Protein AF-A0A7Z0LMP5-F1 (afdb_monomer_lite)

Structure (mmCIF, N/CA/C/O backbone):
data_AF-A0A7Z0LMP5-F1
#
_entry.id   AF-A0A7Z0LMP5-F1
#
loop_
_atom_site.group_PDB
_atom_site.id
_atom_site.type_symbol
_atom_site.label_atom_id
_atom_site.label_alt_id
_atom_site.label_comp_id
_atom_site.label_asym_id
_atom_site.label_entity_id
_atom_site.label_seq_id
_atom_site.pdbx_PDB_ins_code
_atom_site.Cartn_x
_atom_site.Cartn_y
_atom_site.Cartn_z
_atom_site.occupancy
_atom_site.B_iso_or_equiv
_atom_site.auth_seq_id
_atom_site.auth_comp_id
_atom_site.auth_asym_id
_atom_site.auth_atom_id
_atom_site.pdbx_PDB_model_num
ATOM 1 N N . MET A 1 1 ? 11.394 -12.206 2.386 1.00 75.25 1 MET A N 1
ATOM 2 C CA . MET A 1 1 ? 12.101 -11.744 1.169 1.00 75.25 1 MET A CA 1
ATOM 3 C C . MET A 1 1 ? 11.099 -11.099 0.227 1.00 75.25 1 MET A C 1
ATOM 5 O O . MET A 1 1 ? 9.992 -11.616 0.106 1.00 75.25 1 MET A O 1
ATOM 9 N N . LEU A 1 2 ? 11.474 -9.988 -0.409 1.00 87.75 2 LEU A N 1
ATOM 10 C CA . LEU A 1 2 ? 10.617 -9.265 -1.347 1.00 87.75 2 LEU A CA 1
ATOM 11 C C . LEU A 1 2 ? 10.440 -10.066 -2.649 1.00 87.75 2 LEU A C 1
ATOM 13 O O . LEU A 1 2 ? 11.407 -10.355 -3.348 1.00 87.75 2 LEU A O 1
ATOM 17 N N . SER A 1 3 ? 9.207 -10.420 -2.995 1.00 88.56 3 SER A N 1
ATOM 18 C CA . SER A 1 3 ? 8.882 -11.022 -4.293 1.00 88.56 3 SER A CA 1
ATOM 19 C C . SER A 1 3 ? 8.008 -10.037 -5.043 1.00 88.56 3 SER A C 1
ATOM 21 O O . SER A 1 3 ? 6.916 -9.731 -4.568 1.00 88.56 3 SER A O 1
ATOM 23 N N . LEU A 1 4 ? 8.527 -9.508 -6.152 1.00 89.38 4 LEU A N 1
ATOM 24 C CA . LEU A 1 4 ? 7.790 -8.612 -7.032 1.00 89.38 4 LEU A CA 1
ATOM 25 C C . LEU A 1 4 ? 7.831 -9.130 -8.467 1.00 89.38 4 LEU A C 1
ATOM 27 O O . LEU A 1 4 ? 8.898 -9.338 -9.051 1.00 89.38 4 LEU A O 1
ATOM 31 N N . SER A 1 5 ? 6.656 -9.286 -9.056 1.00 90.00 5 SER A N 1
ATOM 32 C CA . SER A 1 5 ? 6.481 -9.697 -10.436 1.00 90.00 5 SER A CA 1
ATOM 33 C C . SER A 1 5 ? 6.925 -8.576 -11.369 1.00 90.00 5 SER A C 1
ATOM 35 O O . SER A 1 5 ? 6.836 -7.388 -11.041 1.00 90.00 5 SER A O 1
ATOM 37 N N . SER A 1 6 ? 7.323 -8.945 -12.585 1.00 90.00 6 SER A N 1
ATOM 38 C CA . SER A 1 6 ? 7.616 -7.976 -13.646 1.00 90.00 6 SER A CA 1
ATOM 39 C C . SER A 1 6 ? 6.446 -7.001 -13.852 1.00 90.00 6 SER A C 1
ATOM 41 O O . SER A 1 6 ? 6.665 -5.803 -13.989 1.00 90.00 6 SER A O 1
ATOM 43 N N . SER A 1 7 ? 5.196 -7.466 -13.734 1.00 87.06 7 SER A N 1
ATOM 44 C CA . SER A 1 7 ? 4.002 -6.615 -13.859 1.00 87.06 7 SER A CA 1
ATOM 45 C C . SER A 1 7 ? 3.842 -5.579 -12.736 1.00 87.06 7 SER A C 1
ATOM 47 O O . SER A 1 7 ? 3.325 -4.484 -12.966 1.00 87.06 7 SER A O 1
ATOM 49 N N . SER A 1 8 ? 4.276 -5.902 -11.515 1.00 89.38 8 SER A N 1
ATOM 50 C CA . SER A 1 8 ? 4.295 -4.964 -10.388 1.00 89.38 8 SER A CA 1
ATOM 51 C C . SER A 1 8 ? 5.386 -3.923 -10.586 1.00 89.38 8 SER A C 1
ATOM 53 O O . SER A 1 8 ? 5.126 -2.728 -10.471 1.00 89.38 8 SER A O 1
ATOM 55 N N . LEU A 1 9 ? 6.584 -4.368 -10.962 1.00 92.31 9 LEU A N 1
ATOM 56 C CA . LEU A 1 9 ? 7.723 -3.486 -11.208 1.00 92.31 9 LEU A CA 1
ATOM 57 C C . LEU A 1 9 ? 7.486 -2.557 -12.396 1.00 92.31 9 LEU A C 1
ATOM 59 O O . LEU A 1 9 ? 7.812 -1.380 -12.320 1.00 92.31 9 LEU A O 1
ATOM 63 N N . LEU A 1 10 ? 6.835 -3.034 -13.453 1.00 91.00 10 LEU A N 1
ATOM 64 C CA . LEU A 1 10 ? 6.458 -2.208 -14.596 1.00 91.00 10 LEU A CA 1
ATOM 65 C C . LEU A 1 10 ? 5.587 -1.011 -14.217 1.00 91.00 10 LEU A C 1
ATOM 67 O O . LEU A 1 10 ? 5.744 0.059 -14.797 1.00 91.00 10 LEU A O 1
ATOM 71 N N . ARG A 1 11 ? 4.697 -1.161 -13.231 1.00 88.56 11 ARG A N 1
ATOM 72 C CA . ARG A 1 11 ? 3.863 -0.052 -12.745 1.00 88.56 11 ARG A CA 1
ATOM 73 C C . ARG A 1 11 ? 4.693 1.012 -12.029 1.00 88.56 11 ARG A C 1
ATOM 75 O O . ARG A 1 11 ? 4.498 2.198 -12.282 1.00 88.56 11 ARG A O 1
ATOM 82 N N . LEU A 1 12 ? 5.664 0.600 -11.214 1.00 91.06 12 LEU A N 1
ATOM 83 C CA . LEU A 1 12 ? 6.639 1.520 -10.623 1.00 91.06 12 LEU A CA 1
ATOM 84 C C . LEU A 1 12 ? 7.468 2.225 -11.704 1.00 91.06 12 LEU A C 1
ATOM 86 O O . LEU A 1 12 ? 7.581 3.447 -11.696 1.00 91.06 12 LEU A O 1
ATOM 90 N N . LEU A 1 13 ? 8.009 1.462 -12.656 1.00 91.94 13 LEU A N 1
ATOM 91 C CA . LEU A 1 13 ? 8.852 1.984 -13.729 1.00 91.94 13 LEU A CA 1
ATOM 92 C C . LEU A 1 13 ? 8.119 3.005 -14.605 1.00 91.94 13 LEU A C 1
ATOM 94 O O . LEU A 1 13 ? 8.698 4.031 -14.947 1.00 91.94 13 LEU A O 1
ATOM 98 N N . ARG A 1 14 ? 6.844 2.759 -14.927 1.00 89.94 14 ARG A N 1
ATOM 99 C CA . ARG A 1 14 ? 6.000 3.723 -15.650 1.00 89.94 14 ARG A CA 1
ATOM 100 C C . ARG A 1 14 ? 5.780 4.995 -14.842 1.00 89.94 14 ARG A C 1
ATOM 102 O O . ARG A 1 14 ? 6.006 6.073 -15.372 1.00 89.94 14 ARG A O 1
ATOM 109 N N . SER A 1 15 ? 5.463 4.876 -13.551 1.00 87.56 15 SER A N 1
ATOM 110 C CA . SER A 1 15 ? 5.314 6.043 -12.672 1.00 87.56 15 SER A CA 1
ATOM 111 C C . SER A 1 15 ? 6.590 6.899 -12.604 1.00 87.56 15 SER A C 1
ATOM 113 O O . SER A 1 15 ? 6.510 8.127 -12.630 1.00 87.56 15 SER A O 1
ATOM 115 N N . LEU A 1 16 ? 7.769 6.270 -12.556 1.00 87.94 16 LEU A N 1
ATOM 116 C CA . LEU A 1 16 ? 9.057 6.974 -12.581 1.00 87.94 16 LEU A CA 1
ATOM 117 C C . LEU A 1 16 ? 9.344 7.609 -13.952 1.00 87.94 16 LEU A C 1
ATOM 119 O O . LEU A 1 16 ? 9.830 8.740 -14.027 1.00 87.94 16 LEU A O 1
ATOM 123 N N . ALA A 1 17 ? 9.020 6.908 -15.041 1.00 87.44 17 ALA A N 1
ATOM 124 C CA . ALA A 1 17 ? 9.175 7.415 -16.402 1.00 87.44 17 ALA A CA 1
ATOM 125 C C . ALA A 1 17 ? 8.283 8.636 -16.672 1.00 87.44 17 ALA A C 1
ATOM 127 O O . ALA A 1 17 ? 8.766 9.632 -17.213 1.00 87.44 17 ALA A O 1
ATOM 128 N N . GLU A 1 18 ? 7.029 8.612 -16.219 1.00 85.19 18 GLU A N 1
ATOM 129 C CA . GLU A 1 18 ? 6.081 9.723 -16.357 1.00 85.19 18 GLU A CA 1
ATOM 130 C C . GLU A 1 18 ? 6.590 10.989 -15.659 1.00 85.19 18 GLU A C 1
ATOM 132 O O . GLU A 1 18 ? 6.574 12.073 -16.241 1.00 85.19 18 GLU A O 1
ATOM 137 N N . GLN A 1 19 ? 7.144 10.860 -14.450 1.00 79.25 19 GLN A N 1
ATOM 138 C CA . GLN A 1 19 ? 7.777 11.980 -13.743 1.00 79.25 19 GLN A CA 1
ATOM 139 C C . GLN A 1 19 ? 9.041 12.503 -14.435 1.00 79.25 19 GLN A C 1
ATOM 141 O O . GLN A 1 19 ? 9.428 13.656 -14.242 1.00 79.25 19 GLN A O 1
ATOM 146 N N . ALA A 1 20 ? 9.713 11.664 -15.222 1.00 80.81 20 ALA A N 1
ATOM 147 C CA . ALA A 1 20 ? 10.822 12.075 -16.075 1.00 80.81 20 ALA A CA 1
ATOM 148 C C . ALA A 1 20 ? 10.360 12.644 -17.434 1.00 80.81 20 ALA A C 1
ATOM 150 O O . ALA A 1 20 ? 11.208 12.991 -18.258 1.00 80.81 20 ALA A O 1
ATOM 151 N N . GLY A 1 21 ? 9.046 12.763 -17.665 1.00 80.12 21 GLY A N 1
ATOM 152 C CA . GLY A 1 21 ? 8.461 13.286 -18.900 1.00 80.12 21 GLY A CA 1
ATOM 153 C C . GLY A 1 21 ? 8.390 12.267 -20.040 1.00 80.12 21 GLY A C 1
ATOM 154 O O . GLY A 1 21 ? 8.389 12.669 -21.201 1.00 80.12 21 GLY A O 1
ATOM 155 N N . SER A 1 22 ? 8.372 10.966 -19.731 1.00 80.00 22 SER A N 1
ATOM 156 C CA . SER A 1 22 ? 8.307 9.876 -20.712 1.00 80.00 22 SER A CA 1
ATOM 157 C C . SER A 1 22 ? 7.072 9.002 -20.489 1.00 80.00 22 SER A C 1
ATOM 159 O O . SER A 1 22 ? 6.966 8.340 -19.463 1.00 80.00 22 SER A O 1
ATOM 161 N N . ASP A 1 23 ? 6.167 8.941 -21.467 1.00 74.19 23 ASP A N 1
ATOM 162 C CA . ASP A 1 23 ? 4.858 8.270 -21.349 1.00 74.19 23 ASP A CA 1
ATOM 163 C C . ASP A 1 23 ? 4.669 7.066 -22.298 1.00 74.19 23 ASP A C 1
ATOM 165 O O . ASP A 1 23 ? 3.661 6.365 -22.242 1.00 74.19 23 ASP A O 1
ATOM 169 N N . THR A 1 24 ? 5.641 6.777 -23.167 1.00 70.19 24 THR A N 1
ATOM 170 C CA . THR A 1 24 ? 5.445 5.863 -24.308 1.00 70.19 24 THR A CA 1
ATOM 171 C C . THR A 1 24 ? 5.678 4.379 -24.005 1.00 70.19 24 THR A C 1
ATOM 173 O O . THR A 1 24 ? 5.618 3.554 -24.917 1.00 70.19 24 THR A O 1
ATOM 176 N N . GLY A 1 25 ? 5.997 4.004 -22.760 1.00 73.81 25 GLY A N 1
ATOM 177 C CA . GLY A 1 25 ? 6.405 2.638 -22.378 1.00 73.81 25 GLY A CA 1
ATOM 178 C C . GLY A 1 25 ? 7.779 2.199 -22.921 1.00 73.81 25 GLY A C 1
ATOM 179 O O . GLY A 1 25 ? 8.401 1.280 -22.384 1.00 73.81 25 GLY A O 1
ATOM 180 N N . MET A 1 26 ? 8.279 2.890 -23.945 1.00 86.31 26 MET A N 1
ATOM 181 C CA . MET A 1 26 ? 9.637 2.782 -24.460 1.00 86.31 26 MET A CA 1
ATOM 182 C C . MET A 1 26 ? 10.602 3.571 -23.582 1.00 86.31 26 MET A C 1
ATOM 184 O O . MET A 1 26 ? 10.250 4.600 -23.002 1.00 86.31 26 MET A O 1
ATOM 188 N N . LEU A 1 27 ? 11.848 3.108 -23.521 1.00 87.75 27 LEU A N 1
ATOM 189 C CA . LEU A 1 27 ? 12.896 3.882 -22.874 1.00 87.75 27 LEU A CA 1
ATOM 190 C C . LEU A 1 27 ? 13.305 5.065 -23.762 1.00 87.75 27 LEU A C 1
ATOM 192 O O . LEU A 1 27 ? 13.471 4.887 -24.974 1.00 87.75 27 LEU A O 1
ATOM 196 N N . PRO A 1 28 ? 13.554 6.254 -23.182 1.00 89.12 28 PRO A N 1
ATOM 197 C CA . PRO A 1 28 ? 14.206 7.330 -23.912 1.00 89.12 28 PRO A CA 1
ATOM 198 C C . PRO A 1 28 ? 15.560 6.871 -24.470 1.00 89.12 28 PRO A C 1
ATOM 200 O O . PRO A 1 28 ? 16.186 5.933 -23.957 1.00 89.12 28 PRO A O 1
ATOM 203 N N . ALA A 1 29 ? 16.033 7.542 -25.524 1.00 88.94 29 ALA A N 1
ATOM 204 C CA . ALA A 1 29 ? 17.295 7.195 -26.170 1.00 88.94 29 ALA A CA 1
ATOM 205 C C . ALA A 1 29 ? 18.473 7.210 -25.177 1.00 88.94 29 ALA A C 1
ATOM 207 O O . ALA A 1 29 ? 18.493 7.975 -24.204 1.00 88.94 29 ALA A O 1
ATOM 208 N N . VAL A 1 30 ? 19.461 6.352 -25.428 1.00 90.31 30 VAL A N 1
ATOM 209 C CA . VAL A 1 30 ? 20.672 6.246 -24.602 1.00 90.31 30 VAL A CA 1
ATOM 210 C C . VAL A 1 30 ? 21.376 7.603 -24.514 1.00 90.31 30 VAL A C 1
ATOM 212 O O . VAL A 1 30 ? 21.461 8.333 -25.499 1.00 90.31 30 VAL A O 1
ATOM 215 N N . GLY A 1 31 ? 21.844 7.958 -23.315 1.00 86.38 31 GLY A N 1
ATOM 216 C CA . GLY A 1 31 ? 22.533 9.226 -23.048 1.00 86.38 31 GLY A CA 1
ATOM 217 C C . GLY A 1 31 ? 21.626 10.453 -22.900 1.00 86.38 31 GLY A C 1
ATOM 218 O O . GLY A 1 31 ? 22.122 11.536 -22.597 1.00 86.38 31 GLY A O 1
ATOM 219 N N . THR A 1 32 ? 20.307 10.318 -23.072 1.00 90.50 32 THR A N 1
ATOM 220 C CA . THR A 1 32 ? 19.379 11.426 -22.798 1.00 90.50 32 THR A CA 1
ATOM 221 C C . THR A 1 32 ? 19.245 11.688 -21.299 1.00 90.50 32 THR A C 1
ATOM 223 O O . THR A 1 32 ? 19.299 10.770 -20.478 1.00 90.50 32 THR A O 1
ATOM 226 N N . THR A 1 33 ? 19.004 12.949 -20.934 1.00 90.12 33 THR A N 1
ATOM 227 C CA . THR A 1 33 ? 18.763 13.357 -19.540 1.00 90.12 33 THR A CA 1
ATOM 228 C C . THR A 1 33 ? 17.569 12.630 -18.926 1.00 90.12 33 THR A C 1
ATOM 230 O O . THR A 1 33 ? 17.640 12.225 -17.771 1.00 90.12 33 THR A O 1
ATOM 233 N N . ALA A 1 34 ? 16.510 12.393 -19.707 1.00 89.38 34 ALA A N 1
ATOM 234 C CA . ALA A 1 34 ? 15.346 11.625 -19.274 1.00 89.38 34 ALA A CA 1
ATOM 235 C C . ALA A 1 34 ? 15.718 10.178 -18.907 1.00 89.38 34 ALA A C 1
ATOM 237 O O . ALA A 1 34 ? 15.389 9.728 -17.812 1.00 89.38 34 ALA A O 1
ATOM 238 N N . ARG A 1 35 ? 16.470 9.461 -19.760 1.00 92.12 35 ARG A N 1
ATOM 239 C CA . ARG A 1 35 ? 16.906 8.083 -19.457 1.00 92.12 35 ARG A CA 1
ATOM 240 C C . ARG A 1 35 ? 17.803 8.031 -18.221 1.00 92.12 35 ARG A C 1
ATOM 242 O O . ARG A 1 35 ? 17.614 7.162 -17.373 1.00 92.12 35 ARG A O 1
ATOM 249 N N . LEU A 1 36 ? 18.751 8.965 -18.110 1.00 91.81 36 LEU A N 1
ATOM 250 C CA . LEU A 1 36 ? 19.647 9.062 -16.955 1.00 91.81 36 LEU A CA 1
ATOM 251 C C . LEU A 1 36 ? 18.873 9.336 -15.663 1.00 91.81 36 LEU A C 1
ATOM 253 O O . LEU A 1 36 ? 19.164 8.709 -14.648 1.00 91.81 36 LEU A O 1
ATOM 257 N N . LYS A 1 37 ? 17.860 10.210 -15.711 1.00 91.25 37 LYS A N 1
ATOM 258 C CA . LYS A 1 37 ? 16.984 10.484 -14.569 1.00 91.25 37 LYS A CA 1
ATOM 259 C C . LYS A 1 37 ? 16.234 9.227 -14.130 1.00 91.25 37 LYS A C 1
ATOM 261 O O . LYS A 1 37 ? 16.323 8.868 -12.966 1.00 91.25 37 LYS A O 1
ATOM 266 N N . ILE A 1 38 ? 15.570 8.521 -15.051 1.00 92.00 38 ILE A N 1
ATOM 267 C CA . ILE A 1 38 ? 14.832 7.289 -14.714 1.00 92.00 38 ILE A CA 1
ATOM 268 C C . ILE A 1 38 ? 15.783 6.255 -14.096 1.00 92.00 38 ILE A C 1
ATOM 270 O O . ILE A 1 38 ? 15.473 5.658 -13.069 1.00 92.00 38 ILE A O 1
ATOM 274 N N . ARG A 1 39 ? 16.967 6.067 -14.691 1.00 94.25 39 ARG A N 1
ATOM 275 C CA . ARG A 1 39 ? 17.979 5.127 -14.195 1.00 94.25 39 ARG A CA 1
ATOM 276 C C . ARG A 1 39 ? 18.459 5.497 -12.788 1.00 94.25 39 ARG A C 1
ATOM 278 O O . ARG A 1 39 ? 18.566 4.615 -11.941 1.00 94.25 39 ARG A O 1
ATOM 285 N N . HIS A 1 40 ? 18.690 6.784 -12.534 1.00 92.50 40 HIS A N 1
ATOM 286 C CA . HIS A 1 40 ? 19.054 7.298 -11.215 1.00 92.50 40 HIS A CA 1
ATOM 287 C C . HIS A 1 40 ? 17.934 7.102 -10.186 1.00 92.50 40 HIS A C 1
ATOM 289 O O . HIS A 1 40 ? 18.201 6.651 -9.075 1.00 92.50 40 HIS A O 1
ATOM 295 N N . ASP A 1 41 ? 16.684 7.379 -10.560 1.00 91.44 41 ASP A N 1
ATOM 296 C CA . ASP A 1 41 ? 15.543 7.226 -9.659 1.00 91.44 41 ASP A CA 1
ATOM 297 C C . ASP A 1 41 ? 15.328 5.748 -9.283 1.00 91.44 41 ASP A C 1
ATOM 299 O O . ASP A 1 41 ? 15.112 5.441 -8.113 1.00 91.44 41 ASP A O 1
ATOM 303 N N . ILE A 1 42 ? 15.478 4.812 -10.232 1.00 93.69 42 ILE A N 1
ATOM 304 C CA . ILE A 1 42 ? 15.414 3.362 -9.959 1.00 93.69 42 ILE A CA 1
ATOM 305 C C . ILE A 1 42 ? 16.586 2.913 -9.083 1.00 93.69 42 ILE A C 1
ATOM 307 O O . ILE A 1 42 ? 16.384 2.154 -8.134 1.00 93.69 42 ILE A O 1
ATOM 311 N N . GLN A 1 43 ? 17.805 3.367 -9.399 1.00 94.50 43 GLN A N 1
ATOM 312 C CA . GLN A 1 43 ? 18.990 3.077 -8.594 1.00 94.50 43 GLN A CA 1
ATOM 313 C C . GLN A 1 43 ? 18.754 3.478 -7.141 1.00 94.50 43 GLN A C 1
ATOM 315 O O . GLN A 1 43 ? 19.003 2.685 -6.239 1.00 94.50 43 GLN A O 1
ATOM 320 N N . ARG A 1 44 ? 18.257 4.697 -6.930 1.00 92.19 44 ARG A N 1
ATOM 321 C CA . ARG A 1 44 ? 17.974 5.230 -5.604 1.00 92.19 44 ARG A CA 1
ATOM 322 C C . ARG A 1 44 ? 16.847 4.460 -4.924 1.00 92.19 44 ARG A C 1
ATOM 324 O O . ARG A 1 44 ? 17.008 4.081 -3.775 1.00 92.19 44 ARG A O 1
ATOM 331 N N . PHE A 1 45 ? 15.755 4.166 -5.631 1.00 92.88 45 PHE A N 1
ATOM 332 C CA . PHE A 1 45 ? 14.609 3.435 -5.083 1.00 92.88 45 PHE A CA 1
ATOM 333 C C . PHE A 1 45 ? 14.992 2.055 -4.526 1.00 92.88 45 PHE A C 1
ATOM 335 O O . PHE A 1 45 ? 14.569 1.705 -3.428 1.00 92.88 45 PHE A O 1
ATOM 342 N N . PHE A 1 46 ? 15.796 1.279 -5.262 1.00 93.94 46 PHE A N 1
ATOM 343 C CA . PHE A 1 46 ? 16.208 -0.079 -4.867 1.00 93.94 46 PHE A CA 1
ATOM 344 C C . PHE A 1 46 ? 17.576 -0.144 -4.169 1.00 93.94 46 PHE A C 1
ATOM 346 O O . PHE A 1 46 ? 18.072 -1.245 -3.933 1.00 93.94 46 PHE A O 1
ATOM 353 N N . ASP A 1 47 ? 18.190 1.006 -3.868 1.00 93.50 47 ASP A N 1
ATOM 354 C CA . ASP A 1 47 ? 19.532 1.105 -3.274 1.00 93.50 47 ASP A CA 1
ATOM 355 C C . ASP A 1 47 ? 20.598 0.300 -4.054 1.00 93.50 47 ASP A C 1
ATOM 357 O O . ASP A 1 47 ? 21.395 -0.456 -3.497 1.00 93.50 47 ASP A O 1
ATOM 361 N N . LEU A 1 48 ? 20.572 0.409 -5.389 1.00 94.44 48 LEU A N 1
ATOM 362 C CA . LEU A 1 48 ? 21.427 -0.390 -6.270 1.00 94.44 48 LEU A CA 1
ATOM 363 C C . LEU A 1 48 ? 22.867 0.137 -6.303 1.00 94.44 48 LEU A C 1
ATOM 365 O O . LEU A 1 48 ? 23.122 1.336 -6.478 1.00 94.44 48 LEU A O 1
ATOM 369 N N . THR A 1 49 ? 23.830 -0.783 -6.265 1.00 93.81 49 THR A N 1
ATOM 370 C CA . THR A 1 49 ? 25.233 -0.459 -6.545 1.00 93.81 49 THR A CA 1
ATOM 371 C C . THR A 1 49 ? 25.429 -0.117 -8.029 1.00 93.81 49 THR A C 1
ATOM 373 O O . THR A 1 49 ? 24.658 -0.578 -8.876 1.00 93.81 49 THR A O 1
ATOM 376 N N . PRO A 1 50 ? 26.483 0.634 -8.403 1.00 92.31 50 PRO A N 1
ATOM 377 C CA . PRO A 1 50 ? 26.775 0.919 -9.811 1.00 92.31 50 PRO A CA 1
ATOM 378 C C . PRO A 1 50 ? 26.869 -0.347 -10.682 1.00 92.31 50 PRO A C 1
ATOM 380 O O . PRO A 1 50 ? 26.357 -0.380 -11.796 1.00 92.31 50 PRO A O 1
ATOM 383 N N . GLU A 1 51 ? 27.444 -1.425 -10.147 1.00 92.38 51 GLU A N 1
ATOM 384 C CA . GLU A 1 51 ? 27.554 -2.724 -10.829 1.00 92.38 51 GLU A CA 1
ATOM 385 C C . GLU A 1 51 ? 26.180 -3.365 -11.083 1.00 92.38 51 GLU A C 1
ATOM 387 O O . GLU A 1 51 ? 25.911 -3.903 -12.163 1.00 92.38 51 GLU A O 1
ATOM 392 N N . GLN A 1 52 ? 25.282 -3.283 -10.097 1.00 94.56 52 GLN A N 1
ATOM 393 C CA . GLN A 1 52 ? 23.907 -3.752 -10.238 1.00 94.56 52 GLN A CA 1
ATOM 394 C C . GLN A 1 52 ? 23.137 -2.911 -11.254 1.00 94.56 52 GLN A C 1
ATOM 396 O O . GLN A 1 52 ? 22.365 -3.470 -12.023 1.00 94.56 52 GLN A O 1
ATOM 401 N N . VAL A 1 53 ? 23.366 -1.598 -11.302 1.00 94.12 53 VAL A N 1
ATOM 402 C CA . VAL A 1 53 ? 22.721 -0.700 -12.268 1.00 94.12 53 VAL A CA 1
ATOM 403 C C . VAL A 1 53 ? 23.121 -1.036 -13.705 1.00 94.12 53 VAL A C 1
ATOM 405 O O . VAL A 1 53 ? 22.251 -1.070 -14.569 1.00 94.12 53 VAL A O 1
ATOM 408 N N . GLU A 1 54 ? 24.393 -1.325 -13.985 1.00 93.19 54 GLU A N 1
ATOM 409 C CA . GLU A 1 54 ? 24.822 -1.788 -15.320 1.00 93.19 54 GLU A CA 1
ATOM 410 C C . GLU A 1 54 ? 24.203 -3.140 -15.701 1.00 93.19 54 GLU A C 1
ATOM 412 O O . GLU A 1 54 ? 23.850 -3.372 -16.856 1.00 93.19 54 GLU A O 1
ATOM 417 N N . THR A 1 55 ? 24.037 -4.027 -14.719 1.00 93.50 55 THR A N 1
ATOM 418 C CA . THR A 1 55 ? 23.510 -5.378 -14.949 1.00 93.50 55 THR A CA 1
ATOM 419 C C . THR A 1 55 ? 21.987 -5.395 -15.116 1.00 93.50 55 THR A C 1
ATOM 421 O O . THR A 1 55 ? 21.462 -6.115 -15.963 1.00 93.50 55 THR A O 1
ATOM 424 N N . LEU A 1 56 ? 21.266 -4.639 -14.286 1.00 94.50 56 LEU A N 1
ATOM 425 C CA . LEU A 1 56 ? 19.802 -4.648 -14.201 1.00 94.50 56 LEU A CA 1
ATOM 426 C C . LEU A 1 56 ? 19.151 -3.629 -15.133 1.00 94.50 56 LEU A C 1
ATOM 428 O O . LEU A 1 56 ? 18.028 -3.853 -15.579 1.00 94.50 56 LEU A O 1
ATOM 432 N N . LEU A 1 57 ? 19.844 -2.527 -15.428 1.00 95.25 57 LEU A N 1
ATOM 433 C CA . LEU A 1 57 ? 19.343 -1.421 -16.243 1.00 95.25 57 LEU A CA 1
ATOM 434 C C . LEU A 1 57 ? 20.298 -1.136 -17.418 1.00 95.25 57 LEU A C 1
ATOM 436 O O . LEU A 1 57 ? 20.794 -0.012 -17.543 1.00 95.25 57 LEU A O 1
ATOM 440 N N . PRO A 1 58 ? 20.591 -2.130 -18.280 1.00 93.50 58 PRO A N 1
ATOM 441 C CA . PRO A 1 58 ? 21.583 -1.964 -19.332 1.00 93.50 58 PRO A CA 1
ATOM 442 C C . PRO A 1 58 ? 21.143 -0.915 -20.361 1.00 93.50 58 PRO A C 1
ATOM 444 O O . PRO A 1 58 ? 19.958 -0.778 -20.692 1.00 93.50 58 PRO A O 1
ATOM 447 N N . ASP A 1 59 ? 22.114 -0.197 -20.928 1.00 92.12 59 ASP A N 1
ATOM 448 C CA . ASP A 1 59 ? 21.859 0.799 -21.977 1.00 92.12 59 ASP A CA 1
ATOM 449 C C . ASP A 1 59 ? 21.378 0.173 -23.293 1.00 92.12 59 ASP A C 1
ATOM 451 O O . ASP A 1 59 ? 20.731 0.845 -24.091 1.00 92.12 59 ASP A O 1
ATOM 455 N N . SER A 1 60 ? 21.620 -1.124 -23.501 1.00 92.44 60 SER A N 1
ATOM 456 C CA . SER A 1 60 ? 21.084 -1.866 -24.645 1.00 92.44 60 SER A CA 1
ATOM 457 C C . SER A 1 60 ? 19.568 -2.064 -24.592 1.00 92.44 60 SER A C 1
ATOM 459 O O . SER A 1 60 ? 18.980 -2.380 -25.625 1.00 92.44 60 SER A O 1
ATOM 461 N N . ALA A 1 61 ? 18.936 -1.888 -23.425 1.00 92.88 61 ALA A N 1
ATOM 462 C CA . ALA A 1 61 ? 17.504 -2.100 -23.288 1.00 92.88 61 ALA A CA 1
ATOM 463 C C . ALA A 1 61 ? 16.695 -1.030 -24.030 1.00 92.88 61 ALA A C 1
ATOM 465 O O . ALA A 1 61 ? 17.008 0.168 -23.961 1.00 92.88 61 ALA A O 1
ATOM 466 N N . VAL A 1 62 ? 15.620 -1.445 -24.696 1.00 91.12 62 VAL A N 1
ATOM 467 C CA . VAL A 1 62 ? 14.762 -0.532 -25.474 1.00 91.12 62 VAL A CA 1
ATOM 468 C C . VAL A 1 62 ? 13.413 -0.259 -24.809 1.00 91.12 62 VAL A C 1
ATOM 470 O O . VAL A 1 62 ? 12.779 0.751 -25.117 1.00 91.12 62 VAL A O 1
ATOM 473 N N . SER A 1 63 ? 12.994 -1.097 -23.860 1.00 93.06 63 SER A N 1
ATOM 474 C CA . SER A 1 63 ? 11.687 -1.016 -23.199 1.00 93.06 63 SER A CA 1
ATOM 475 C C . SER A 1 63 ? 11.788 -1.024 -21.670 1.00 93.06 63 SER A C 1
ATOM 477 O O . SER A 1 63 ? 12.738 -1.562 -21.097 1.00 93.06 63 SER A O 1
ATOM 479 N N . LEU A 1 64 ? 10.783 -0.449 -20.995 1.00 92.75 64 LEU A N 1
ATOM 480 C CA . LEU A 1 64 ? 10.663 -0.566 -19.536 1.00 92.75 64 LEU A CA 1
ATOM 481 C C . LEU A 1 64 ? 10.411 -2.020 -19.108 1.00 92.75 64 LEU A C 1
ATOM 483 O O . LEU A 1 64 ? 10.837 -2.409 -18.023 1.00 92.75 64 LEU A O 1
ATOM 487 N N . ASP A 1 65 ? 9.760 -2.831 -19.949 1.00 93.62 65 ASP A N 1
ATOM 488 C CA . ASP A 1 65 ? 9.498 -4.255 -19.707 1.00 93.62 65 ASP A CA 1
ATOM 489 C C . ASP A 1 65 ? 10.785 -5.064 -19.504 1.00 93.62 65 ASP A C 1
ATOM 491 O O . ASP A 1 65 ? 10.851 -5.890 -18.593 1.00 93.62 65 ASP A O 1
ATOM 495 N N . GLU A 1 66 ? 11.833 -4.784 -20.284 1.00 94.25 66 GLU A N 1
ATOM 496 C CA . GLU A 1 66 ? 13.146 -5.420 -20.122 1.00 94.25 66 GLU A CA 1
ATOM 497 C C . GLU A 1 66 ? 13.775 -5.098 -18.760 1.00 94.25 66 GLU A C 1
ATOM 499 O O . GLU A 1 66 ? 14.215 -6.008 -18.053 1.00 94.25 66 GLU A O 1
ATOM 504 N N . TRP A 1 67 ? 13.755 -3.824 -18.351 1.00 94.75 67 TRP A N 1
ATOM 505 C CA . TRP A 1 67 ? 14.206 -3.415 -17.015 1.00 94.75 67 TRP A CA 1
ATOM 506 C C . TRP A 1 67 ? 13.346 -4.049 -15.913 1.00 94.75 67 TRP A C 1
ATOM 508 O O . TRP A 1 67 ? 13.874 -4.561 -14.926 1.00 94.75 67 TRP A O 1
ATOM 518 N N . GLY A 1 68 ? 12.023 -4.091 -16.090 1.00 94.56 68 GLY A N 1
ATOM 519 C CA . GLY A 1 68 ? 11.095 -4.706 -15.140 1.00 94.56 68 GLY A CA 1
ATOM 520 C C . GLY A 1 68 ? 11.327 -6.208 -14.970 1.00 94.56 68 GLY A C 1
ATOM 521 O O . GLY A 1 68 ? 11.282 -6.719 -13.850 1.00 94.56 68 GLY A O 1
ATOM 522 N N . ALA A 1 69 ? 11.614 -6.925 -16.058 1.00 94.12 69 ALA A N 1
ATOM 523 C CA . ALA A 1 69 ? 11.957 -8.344 -16.022 1.00 94.12 69 ALA A CA 1
ATOM 524 C C . ALA A 1 69 ? 13.295 -8.598 -15.306 1.00 94.12 69 ALA A C 1
ATOM 526 O O . ALA A 1 69 ? 13.371 -9.494 -14.460 1.00 94.12 69 ALA A O 1
ATOM 527 N N . ALA A 1 70 ? 14.324 -7.790 -15.586 1.00 94.25 70 ALA A N 1
ATOM 528 C CA . ALA A 1 70 ? 15.628 -7.900 -14.930 1.00 94.25 70 ALA A CA 1
ATOM 529 C C . ALA A 1 70 ? 15.538 -7.638 -13.416 1.00 94.25 70 ALA A C 1
ATOM 531 O O . ALA A 1 70 ? 16.056 -8.424 -12.619 1.00 94.25 70 ALA A O 1
ATOM 532 N N . LEU A 1 71 ? 14.820 -6.583 -13.014 1.00 94.81 71 LEU A N 1
ATOM 533 C CA . LEU A 1 71 ? 14.559 -6.267 -11.607 1.00 94.81 71 LEU A CA 1
ATOM 534 C C . LEU A 1 71 ? 13.756 -7.378 -10.917 1.00 94.81 71 LEU A C 1
ATOM 536 O O . LEU A 1 71 ? 14.092 -7.767 -9.801 1.00 94.81 71 LEU A O 1
ATOM 540 N N . SER A 1 72 ? 12.737 -7.935 -11.582 1.00 93.94 72 SER A N 1
ATOM 541 C CA . SER A 1 72 ? 11.912 -9.019 -11.027 1.00 93.94 72 SER A CA 1
ATOM 542 C C . SER A 1 72 ? 12.746 -10.265 -10.739 1.00 93.94 72 SER A C 1
ATOM 544 O O . SER A 1 72 ? 12.642 -10.846 -9.662 1.00 93.94 72 SER A O 1
ATOM 546 N N . ALA A 1 73 ? 13.661 -10.618 -11.646 1.00 92.88 73 ALA A N 1
ATOM 547 C CA . ALA A 1 73 ? 14.563 -11.755 -11.472 1.00 92.88 73 ALA A CA 1
ATOM 548 C C . ALA A 1 73 ? 15.514 -11.615 -10.266 1.00 92.88 73 ALA A C 1
ATOM 550 O O . ALA A 1 73 ? 16.091 -12.610 -9.821 1.00 92.88 73 ALA A O 1
ATOM 551 N N . LYS A 1 74 ? 15.694 -10.398 -9.739 1.00 93.12 74 LYS A N 1
ATOM 552 C CA . LYS A 1 74 ? 16.534 -10.103 -8.570 1.00 93.12 74 LYS A CA 1
ATOM 553 C C . LYS A 1 74 ? 15.764 -9.495 -7.400 1.00 93.12 74 LYS A C 1
ATOM 555 O O . LYS A 1 74 ? 16.399 -9.113 -6.421 1.00 93.12 74 LYS A O 1
ATOM 560 N N . SER A 1 75 ? 14.429 -9.459 -7.435 1.00 88.56 75 SER A N 1
ATOM 561 C CA . SER A 1 75 ? 13.646 -8.741 -6.421 1.00 88.56 75 SER A CA 1
ATOM 562 C C . SER A 1 75 ? 13.889 -9.261 -5.004 1.00 88.56 75 SER A C 1
ATOM 564 O O . SER A 1 75 ? 13.916 -8.488 -4.053 1.00 88.56 75 SER A O 1
ATOM 566 N N . SER A 1 76 ? 14.132 -10.568 -4.867 1.00 88.19 76 SER A N 1
ATOM 567 C CA . SER A 1 76 ? 14.432 -11.212 -3.585 1.00 88.19 76 SER A CA 1
ATOM 568 C C . SER A 1 76 ? 15.750 -10.756 -2.966 1.00 88.19 76 SER A C 1
ATOM 570 O O . SER A 1 76 ? 15.944 -10.930 -1.767 1.00 88.19 76 SER A O 1
ATOM 572 N N . SER A 1 77 ? 16.663 -10.206 -3.767 1.00 89.19 77 SER A N 1
ATOM 573 C CA . SER A 1 77 ? 17.956 -9.698 -3.312 1.00 89.19 77 SER A CA 1
ATOM 574 C C . SER A 1 77 ? 17.881 -8.269 -2.770 1.00 89.19 77 SER A C 1
ATOM 576 O O . SER A 1 77 ? 18.847 -7.824 -2.157 1.00 89.19 77 SER A O 1
ATOM 578 N N . PHE A 1 78 ? 16.767 -7.557 -2.967 1.00 91.81 78 PHE A N 1
ATOM 579 C CA . PHE A 1 78 ? 16.584 -6.216 -2.416 1.00 91.81 78 PHE A CA 1
ATOM 580 C C . PHE A 1 78 ? 16.205 -6.310 -0.935 1.00 91.81 78 PHE A C 1
ATOM 582 O O . PHE A 1 78 ? 15.145 -6.826 -0.575 1.00 91.81 78 PHE A O 1
ATOM 589 N N . SER A 1 79 ? 17.094 -5.825 -0.071 1.00 91.31 79 SER A N 1
ATOM 590 C CA . SER A 1 79 ? 16.897 -5.760 1.384 1.00 91.31 79 SER A CA 1
ATOM 591 C C . SER A 1 79 ? 16.293 -4.433 1.846 1.00 91.31 79 SER A C 1
ATOM 593 O O . SER A 1 79 ? 15.713 -4.366 2.931 1.00 91.31 79 SER A O 1
ATOM 595 N N . THR A 1 80 ? 16.408 -3.404 1.013 1.00 92.94 80 THR A N 1
ATOM 596 C CA . THR A 1 80 ? 16.117 -2.005 1.313 1.00 92.94 80 THR A CA 1
ATOM 597 C C . THR A 1 80 ? 15.342 -1.388 0.159 1.00 92.94 80 THR A C 1
ATOM 599 O O . THR A 1 80 ? 15.638 -1.690 -0.996 1.00 92.94 80 THR A O 1
ATOM 602 N N . LEU A 1 81 ? 14.407 -0.492 0.474 1.00 94.50 81 LEU A N 1
ATOM 603 C CA . LEU A 1 81 ? 13.772 0.414 -0.477 1.00 94.50 81 LEU A CA 1
ATOM 604 C C . LEU A 1 81 ? 13.787 1.849 0.066 1.00 94.50 81 LEU A C 1
ATOM 606 O O . LEU A 1 81 ? 13.591 2.055 1.264 1.00 94.50 81 LEU A O 1
ATOM 610 N N . TRP A 1 82 ? 13.966 2.826 -0.820 1.00 94.19 82 TRP A N 1
ATOM 611 C CA . TRP A 1 82 ? 13.806 4.249 -0.519 1.00 94.19 82 TRP A CA 1
ATOM 612 C C . TRP A 1 82 ? 12.455 4.734 -1.042 1.00 94.19 82 TRP A C 1
ATOM 614 O O . TRP A 1 82 ? 12.222 4.749 -2.253 1.00 94.19 82 TRP A O 1
ATOM 624 N N . LEU A 1 83 ? 11.566 5.125 -0.128 1.00 92.62 83 LEU A N 1
ATOM 625 C CA . LEU A 1 83 ? 10.203 5.555 -0.439 1.00 92.62 83 LEU A CA 1
ATOM 626 C C . LEU A 1 83 ? 10.022 7.021 -0.052 1.00 92.62 83 LEU A C 1
ATOM 628 O O . LEU A 1 83 ? 10.587 7.492 0.932 1.00 92.62 83 LEU A O 1
ATOM 632 N N . TYR A 1 84 ? 9.254 7.749 -0.853 1.00 87.69 84 TYR A N 1
ATOM 633 C CA . TYR A 1 84 ? 9.026 9.171 -0.650 1.00 87.69 84 TYR A CA 1
ATOM 634 C C . TYR A 1 84 ? 7.874 9.433 0.309 1.00 87.69 84 TYR A C 1
ATOM 636 O O . TYR A 1 84 ? 6.840 8.755 0.300 1.00 87.69 84 TYR A O 1
ATOM 644 N N . GLU A 1 85 ? 8.012 10.525 1.035 1.00 84.38 85 GLU A N 1
ATOM 645 C CA . GLU A 1 85 ? 6.905 11.235 1.635 1.00 84.38 85 GLU A CA 1
ATOM 646 C C . GLU A 1 85 ? 6.347 12.248 0.633 1.00 84.38 85 GLU A C 1
ATOM 648 O O . GLU A 1 85 ? 7.045 13.146 0.161 1.00 84.38 85 GLU A O 1
ATOM 653 N N . LEU A 1 86 ? 5.069 12.106 0.281 1.00 68.44 86 LEU A N 1
ATOM 654 C CA . LEU A 1 86 ? 4.371 13.157 -0.450 1.00 68.44 86 LEU A CA 1
ATOM 655 C C . LEU A 1 86 ? 3.846 14.156 0.576 1.00 68.44 86 LEU A C 1
ATOM 657 O O . LEU A 1 86 ? 2.889 13.851 1.285 1.00 68.44 86 LEU A O 1
ATOM 661 N N . SER A 1 87 ? 4.467 15.335 0.639 1.00 55.16 87 SER A N 1
ATOM 662 C CA . SER A 1 87 ? 3.967 16.435 1.463 1.00 55.16 87 SER A CA 1
ATOM 663 C C . SER A 1 87 ? 2.521 16.763 1.073 1.00 55.16 87 SER A C 1
ATOM 665 O O . SER A 1 87 ? 2.190 16.907 -0.108 1.00 55.16 87 SER A O 1
ATOM 667 N N . ALA A 1 88 ? 1.650 16.866 2.078 1.00 51.22 88 ALA A N 1
ATOM 668 C CA . ALA A 1 88 ? 0.249 17.245 1.915 1.00 51.22 88 ALA A CA 1
ATOM 669 C C . ALA A 1 88 ? 0.071 18.734 1.544 1.00 51.22 88 ALA A C 1
ATOM 671 O O . ALA A 1 88 ? -1.039 19.147 1.196 1.00 51.22 88 ALA A O 1
ATOM 672 N N . ASP A 1 89 ? 1.146 19.532 1.569 1.00 45.50 89 ASP A N 1
ATOM 673 C CA . ASP A 1 89 ? 1.116 20.984 1.367 1.00 45.50 89 ASP A CA 1
ATOM 674 C C . ASP A 1 89 ? 1.073 21.393 -0.112 1.00 45.50 89 ASP A C 1
ATOM 676 O O . ASP A 1 89 ? 1.881 22.180 -0.601 1.00 45.50 89 ASP A O 1
ATOM 680 N N . GLY A 1 90 ? 0.059 20.895 -0.824 1.00 42.75 90 GLY A N 1
ATOM 681 C CA . GLY A 1 90 ? -0.412 21.434 -2.099 1.00 42.75 90 GLY A CA 1
ATOM 682 C C . GLY A 1 90 ? 0.635 21.577 -3.216 1.00 42.75 90 GLY A C 1
ATOM 683 O O . GLY A 1 90 ? 1.801 21.223 -3.117 1.00 42.75 90 GLY A O 1
ATOM 684 N N . ALA A 1 91 ? 0.209 22.133 -4.348 1.00 45.56 91 ALA A N 1
ATOM 685 C CA . ALA A 1 91 ? 1.048 22.298 -5.541 1.00 45.56 91 ALA A CA 1
ATOM 686 C C . ALA A 1 91 ? 2.171 23.359 -5.404 1.00 45.56 91 ALA A C 1
ATOM 688 O O . ALA A 1 91 ? 2.741 23.767 -6.414 1.00 45.56 91 ALA A O 1
ATOM 689 N N . PHE A 1 92 ? 2.456 23.843 -4.188 1.00 42.97 92 PHE A N 1
ATOM 690 C CA . PHE A 1 92 ? 3.342 24.986 -3.935 1.00 42.97 92 PHE A CA 1
ATOM 691 C C . PHE A 1 92 ? 4.397 24.750 -2.846 1.00 42.97 92 PHE A C 1
ATOM 693 O O . PHE A 1 92 ? 5.105 25.696 -2.498 1.00 42.97 92 PHE A O 1
ATOM 700 N N . SER A 1 93 ? 4.547 23.527 -2.327 1.00 45.66 93 SER A N 1
ATOM 701 C CA . SER A 1 93 ? 5.730 23.211 -1.525 1.00 45.66 93 SER A CA 1
ATOM 702 C C . SER A 1 93 ? 6.968 23.151 -2.428 1.00 45.66 93 SER A C 1
ATOM 704 O O . SER A 1 93 ? 7.002 22.421 -3.419 1.00 45.66 93 SER A O 1
ATOM 706 N N . PHE A 1 94 ? 7.975 23.964 -2.103 1.00 46.44 94 PHE A N 1
ATOM 707 C CA . PHE A 1 94 ? 9.298 23.949 -2.742 1.00 46.44 94 PHE A CA 1
ATOM 708 C C . PHE A 1 94 ? 10.262 22.979 -2.045 1.00 46.44 94 PHE A C 1
ATOM 710 O O . PHE A 1 94 ? 11.435 22.906 -2.419 1.00 46.44 94 PHE A O 1
ATOM 717 N N . GLU A 1 95 ? 9.796 22.266 -1.019 1.00 53.19 95 GLU A N 1
ATOM 718 C CA . GLU A 1 95 ? 10.601 21.281 -0.313 1.00 53.19 95 GLU A CA 1
ATOM 719 C C . GLU A 1 95 ? 10.675 20.003 -1.143 1.00 53.19 95 GLU A C 1
ATOM 721 O O . GLU A 1 95 ? 9.679 19.508 -1.678 1.00 53.19 95 GLU A O 1
ATOM 726 N N . LEU A 1 96 ? 11.896 19.494 -1.305 1.00 57.38 96 LEU A N 1
ATOM 727 C CA . LEU A 1 96 ? 12.097 18.210 -1.955 1.00 57.38 96 LEU A CA 1
ATOM 728 C C . LEU A 1 96 ? 11.396 17.142 -1.105 1.00 57.38 96 LEU A C 1
ATOM 730 O O . LEU A 1 96 ? 11.599 17.147 0.107 1.00 57.38 96 LEU A O 1
ATOM 734 N N . PRO A 1 97 ? 10.618 16.229 -1.716 1.00 71.94 97 PRO A N 1
ATOM 735 C CA . PRO A 1 97 ? 10.004 15.121 -0.999 1.00 71.94 97 PRO A CA 1
ATOM 736 C C . PRO A 1 97 ? 11.041 14.404 -0.134 1.00 71.94 97 PRO A C 1
ATOM 738 O O . PRO A 1 97 ? 12.070 13.952 -0.657 1.00 71.94 97 PRO A O 1
ATOM 741 N N . GLU A 1 98 ? 10.786 14.322 1.172 1.00 83.94 98 GLU A N 1
ATOM 742 C CA . GLU A 1 98 ? 11.637 13.543 2.064 1.00 83.94 98 GLU A CA 1
ATOM 743 C C . GLU A 1 98 ? 11.607 12.075 1.646 1.00 83.94 98 GLU A C 1
ATOM 745 O O . GLU A 1 98 ? 10.657 11.586 1.025 1.00 83.94 98 GLU A O 1
ATOM 750 N N . GLN A 1 99 ? 12.697 11.377 1.937 1.00 87.25 99 GLN A N 1
ATOM 751 C CA . GLN A 1 99 ? 12.819 9.967 1.634 1.00 87.25 99 GLN A CA 1
ATOM 752 C C . GLN A 1 99 ? 13.177 9.190 2.875 1.00 87.25 99 GLN A C 1
ATOM 754 O O . GLN A 1 99 ? 14.129 9.525 3.581 1.00 87.25 99 GLN A O 1
ATOM 759 N N . HIS A 1 100 ? 12.472 8.081 3.028 1.00 92.19 100 HIS A N 1
ATOM 760 C CA . HIS A 1 100 ? 12.600 7.202 4.164 1.00 92.19 100 HIS A CA 1
ATOM 761 C C . HIS A 1 100 ? 13.064 5.829 3.700 1.00 92.19 100 HIS A C 1
ATOM 763 O O . HIS A 1 100 ? 12.687 5.324 2.635 1.00 92.19 100 HIS A O 1
ATOM 769 N N . HIS A 1 101 ? 13.955 5.254 4.496 1.00 93.19 101 HIS A N 1
ATOM 770 C CA . HIS A 1 101 ? 14.516 3.934 4.268 1.00 93.19 101 HIS A CA 1
ATOM 771 C C . HIS A 1 101 ? 13.592 2.881 4.880 1.00 93.19 101 HIS A C 1
ATOM 773 O O . HIS A 1 101 ? 13.206 2.985 6.043 1.00 93.19 101 HIS A O 1
ATOM 779 N N . HIS A 1 102 ? 13.256 1.851 4.103 1.00 94.38 102 HIS A N 1
ATOM 780 C CA . HIS A 1 102 ? 12.441 0.739 4.573 1.00 94.38 102 HIS A CA 1
ATOM 781 C C . HIS A 1 102 ? 13.107 -0.600 4.287 1.00 94.38 102 HIS A C 1
ATOM 783 O O . HIS A 1 102 ? 13.455 -0.927 3.149 1.00 94.38 102 HIS A O 1
ATOM 789 N N . HIS A 1 103 ? 13.189 -1.435 5.318 1.00 92.81 103 HIS A N 1
ATOM 790 C CA . HIS A 1 103 ? 13.578 -2.826 5.156 1.00 92.81 103 HIS A CA 1
ATOM 791 C C . HIS A 1 103 ? 12.479 -3.625 4.448 1.00 92.81 103 HIS A C 1
ATOM 793 O O . HIS A 1 103 ? 11.317 -3.639 4.860 1.00 92.81 103 HIS A O 1
ATOM 799 N N . ALA A 1 104 ? 12.871 -4.367 3.415 1.00 92.94 104 ALA A N 1
ATOM 800 C CA . ALA A 1 104 ? 11.983 -5.208 2.621 1.00 92.94 104 ALA A CA 1
ATOM 801 C C . ALA A 1 104 ? 11.198 -6.232 3.462 1.00 92.94 104 ALA A C 1
ATOM 803 O O . ALA A 1 104 ? 10.047 -6.547 3.158 1.00 92.94 104 ALA A O 1
ATOM 804 N N . GLU A 1 105 ? 11.809 -6.761 4.523 1.00 91.81 105 GLU A N 1
ATOM 805 C CA . GLU A 1 105 ? 11.167 -7.717 5.430 1.00 91.81 105 GLU A CA 1
ATOM 806 C C . GLU A 1 105 ? 10.047 -7.072 6.246 1.00 91.81 105 GLU A C 1
ATOM 808 O O . GLU A 1 105 ? 8.950 -7.626 6.305 1.00 91.81 105 GLU A O 1
ATOM 813 N N . ALA A 1 106 ? 10.282 -5.870 6.777 1.00 92.44 106 ALA A N 1
ATOM 814 C CA . ALA A 1 106 ? 9.269 -5.113 7.504 1.00 92.44 106 ALA A CA 1
ATOM 815 C C . ALA A 1 106 ? 8.058 -4.798 6.613 1.00 92.44 106 ALA A C 1
ATOM 817 O O . ALA A 1 106 ? 6.918 -4.995 7.025 1.00 92.44 106 ALA A O 1
ATOM 818 N N . LEU A 1 107 ? 8.304 -4.408 5.358 1.00 94.69 107 LEU A N 1
ATOM 819 C CA . LEU A 1 107 ? 7.250 -4.190 4.364 1.00 94.69 107 LEU A CA 1
ATOM 820 C C . LEU A 1 107 ? 6.451 -5.471 4.078 1.00 94.69 107 LEU A C 1
ATOM 822 O O . LEU A 1 107 ? 5.233 -5.424 3.922 1.00 94.69 107 LEU A O 1
ATOM 826 N N . CYS A 1 108 ? 7.111 -6.633 4.040 1.00 93.94 108 CYS A N 1
ATOM 827 C CA . CYS A 1 108 ? 6.420 -7.913 3.881 1.00 93.94 108 CYS A CA 1
ATOM 828 C C . CYS A 1 108 ? 5.547 -8.262 5.094 1.00 93.94 108 CYS A C 1
ATOM 830 O O . CYS A 1 108 ? 4.467 -8.824 4.918 1.00 93.94 108 CYS A O 1
ATOM 832 N N . ASP A 1 109 ? 5.995 -7.965 6.312 1.00 93.00 109 ASP A N 1
ATOM 833 C CA . ASP A 1 109 ? 5.210 -8.219 7.523 1.00 93.00 109 ASP A CA 1
ATOM 834 C C . ASP A 1 109 ? 4.027 -7.249 7.655 1.00 93.00 109 ASP A C 1
ATOM 836 O O . ASP A 1 109 ? 2.932 -7.660 8.057 1.00 93.00 109 ASP A O 1
ATOM 840 N N . GLU A 1 110 ? 4.194 -6.003 7.207 1.00 95.38 110 GLU A N 1
ATOM 841 C CA . GLU A 1 110 ? 3.090 -5.057 7.043 1.00 95.38 110 GLU A CA 1
ATOM 842 C C . GLU A 1 110 ? 2.063 -5.556 6.018 1.00 95.38 110 GLU A C 1
ATOM 844 O O . GLU A 1 110 ? 0.868 -5.599 6.321 1.00 95.38 110 GLU A O 1
ATOM 849 N N . ALA A 1 111 ? 2.503 -6.010 4.842 1.00 95.38 111 ALA A N 1
ATOM 850 C CA . ALA A 1 111 ? 1.615 -6.554 3.815 1.00 95.38 111 ALA A CA 1
ATOM 851 C C . ALA A 1 111 ? 0.786 -7.744 4.332 1.00 95.38 111 ALA A C 1
ATOM 853 O O . ALA A 1 111 ? -0.431 -7.780 4.133 1.00 95.38 111 ALA A O 1
ATOM 854 N N . LYS A 1 112 ? 1.397 -8.676 5.078 1.00 93.44 112 LYS A N 1
ATOM 855 C CA . LYS A 1 112 ? 0.675 -9.787 5.732 1.00 93.44 112 LYS A CA 1
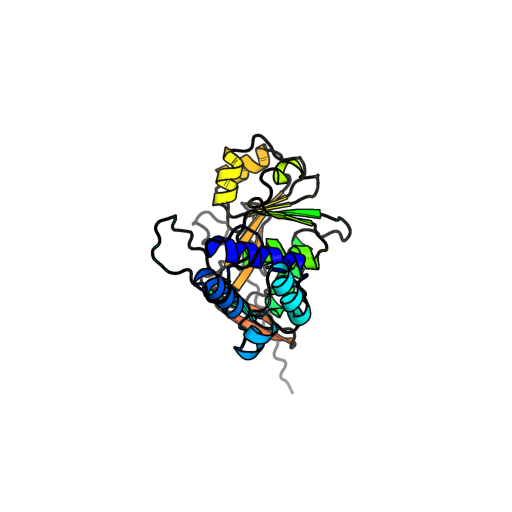ATOM 856 C C . LYS A 1 112 ? -0.362 -9.282 6.738 1.00 93.44 112 LYS A C 1
ATOM 858 O O . LYS A 1 112 ? -1.494 -9.767 6.755 1.00 93.44 112 LYS A O 1
ATOM 863 N N . ALA A 1 113 ? 0.004 -8.307 7.569 1.00 94.62 113 ALA A N 1
ATOM 864 C CA . ALA A 1 113 ? -0.910 -7.703 8.535 1.00 94.62 113 ALA A CA 1
ATOM 865 C C . ALA A 1 113 ? -2.104 -7.014 7.851 1.00 94.62 113 ALA A C 1
ATOM 867 O O . ALA A 1 113 ? -3.249 -7.184 8.279 1.00 94.62 113 ALA A O 1
ATOM 868 N N . LEU A 1 114 ? -1.861 -6.283 6.762 1.00 95.31 114 LEU A N 1
ATOM 869 C CA . LEU A 1 114 ? -2.908 -5.645 5.963 1.00 95.31 114 LEU A CA 1
ATOM 870 C C . LEU A 1 114 ? -3.790 -6.675 5.249 1.00 95.31 114 LEU A C 1
ATOM 872 O O . LEU A 1 114 ? -5.010 -6.516 5.212 1.00 95.31 114 LEU A O 1
ATOM 876 N N . GLN A 1 115 ? -3.215 -7.765 4.740 1.00 93.50 115 GLN A N 1
ATOM 877 C CA . GLN A 1 115 ? -3.983 -8.865 4.161 1.00 93.50 115 GLN A CA 1
ATOM 878 C C . GLN A 1 115 ? -4.962 -9.455 5.187 1.00 93.50 115 GLN A C 1
ATOM 880 O O . GLN A 1 115 ? -6.148 -9.596 4.885 1.00 93.50 115 GLN A O 1
ATOM 885 N N . GLN A 1 116 ? -4.493 -9.731 6.410 1.00 91.88 116 GLN A N 1
ATOM 886 C CA . GLN A 1 116 ? -5.328 -10.232 7.510 1.00 91.88 116 GLN A CA 1
ATOM 887 C C . GLN A 1 116 ? -6.425 -9.233 7.908 1.00 91.88 116 GLN A C 1
ATOM 889 O O . GLN A 1 116 ? -7.570 -9.627 8.134 1.00 91.88 116 GLN A O 1
ATOM 894 N N . LEU A 1 117 ? -6.096 -7.937 7.957 1.00 92.62 117 LEU A N 1
ATOM 895 C CA . LEU A 1 117 ? -7.047 -6.871 8.278 1.00 92.62 117 LEU A CA 1
ATOM 896 C C . LEU A 1 117 ? -8.201 -6.803 7.265 1.00 92.62 117 LEU A C 1
ATOM 898 O O . LEU A 1 117 ? -9.360 -6.615 7.656 1.00 92.62 117 LEU A O 1
ATOM 902 N N . LEU A 1 118 ? -7.866 -6.910 5.976 1.00 90.62 118 LEU A N 1
ATOM 903 C CA . LEU A 1 118 ? -8.781 -6.682 4.860 1.00 90.62 118 LEU A CA 1
ATOM 904 C C . LEU A 1 118 ? -9.532 -7.939 4.417 1.00 90.62 118 LEU A C 1
ATOM 906 O O . LEU A 1 118 ? -10.616 -7.816 3.842 1.00 90.62 118 LEU A O 1
ATOM 910 N N . CYS A 1 119 ? -8.971 -9.125 4.641 1.00 84.88 119 CYS A N 1
ATOM 911 C CA . CYS A 1 119 ? -9.553 -10.393 4.217 1.00 84.88 119 CYS A CA 1
ATOM 912 C C . CYS A 1 119 ? -9.393 -11.461 5.315 1.00 84.88 119 CYS A C 1
ATOM 914 O O . CYS A 1 119 ? -8.572 -12.369 5.192 1.00 84.88 119 CYS A O 1
ATOM 916 N N . PRO A 1 120 ? -10.185 -11.386 6.401 1.00 64.62 120 PRO A N 1
ATOM 917 C CA . PRO A 1 120 ? -10.115 -12.366 7.485 1.00 64.62 120 PRO A CA 1
ATOM 918 C C . PRO A 1 120 ? -10.606 -13.771 7.077 1.00 64.62 120 PRO A C 1
ATOM 920 O O . PRO A 1 120 ? -10.355 -14.733 7.798 1.00 64.62 120 PRO A O 1
ATOM 923 N N . ALA A 1 121 ? -11.287 -13.912 5.930 1.00 64.44 121 ALA A N 1
ATOM 924 C CA . ALA A 1 121 ? -11.724 -15.193 5.370 1.00 64.44 121 ALA A CA 1
ATOM 925 C C . ALA A 1 121 ? -10.909 -15.543 4.109 1.00 64.44 121 ALA A C 1
ATOM 927 O O . ALA A 1 121 ? -10.883 -14.788 3.143 1.00 64.44 121 ALA A O 1
ATOM 928 N N . ALA A 1 122 ? -10.255 -16.704 4.112 1.00 53.81 122 ALA A N 1
ATOM 929 C CA . ALA A 1 122 ? -9.124 -17.048 3.244 1.00 53.81 122 ALA A CA 1
ATOM 930 C C . ALA A 1 122 ? -9.407 -17.304 1.738 1.00 53.81 122 ALA A C 1
ATOM 932 O O . ALA A 1 122 ? -8.659 -18.063 1.130 1.00 53.81 122 ALA A O 1
ATOM 933 N N . THR A 1 123 ? -10.465 -16.773 1.107 1.00 52.38 123 THR A N 1
ATOM 934 C CA . THR A 1 123 ? -10.908 -17.353 -0.191 1.00 52.38 123 THR A CA 1
ATOM 935 C C . THR A 1 123 ? -11.522 -16.451 -1.267 1.00 52.38 123 THR A C 1
ATOM 937 O O . THR A 1 123 ? -12.000 -16.986 -2.264 1.00 52.38 123 THR A O 1
ATOM 940 N N . ALA A 1 124 ? -11.466 -15.120 -1.191 1.00 64.62 124 ALA A N 1
ATOM 941 C CA . ALA A 1 124 ? -11.930 -14.291 -2.315 1.00 64.62 124 ALA A CA 1
ATOM 942 C C . ALA A 1 124 ? -10.763 -13.673 -3.098 1.00 64.62 124 ALA A C 1
ATOM 944 O O . ALA A 1 124 ? -10.010 -12.860 -2.561 1.00 64.62 124 ALA A O 1
ATOM 945 N N . SER A 1 125 ? -10.648 -14.022 -4.387 1.00 75.12 125 SER A N 1
ATOM 946 C CA . SER A 1 125 ? -9.963 -13.152 -5.348 1.00 75.12 125 SER A CA 1
ATOM 947 C C . SER A 1 125 ? -10.675 -11.800 -5.323 1.00 75.12 125 SER A C 1
ATOM 949 O O . SER A 1 125 ? -11.897 -11.739 -5.456 1.00 75.12 125 SER A O 1
ATOM 951 N N . ARG A 1 126 ? -9.914 -10.738 -5.068 1.00 88.00 126 ARG A N 1
ATOM 952 C CA . ARG A 1 126 ? -10.405 -9.374 -4.871 1.00 88.00 126 ARG A CA 1
ATOM 953 C C . ARG A 1 126 ? -9.715 -8.453 -5.866 1.00 88.00 126 ARG A C 1
ATOM 955 O O . ARG A 1 126 ? -8.538 -8.648 -6.174 1.00 88.00 126 ARG A O 1
ATOM 962 N N . THR A 1 127 ? -10.424 -7.427 -6.319 1.00 92.88 127 THR A N 1
ATOM 963 C CA . THR A 1 127 ? -9.819 -6.273 -6.978 1.00 92.88 127 THR A CA 1
ATOM 964 C C . THR A 1 127 ? -9.594 -5.160 -5.958 1.00 92.88 127 THR A C 1
ATOM 966 O O . THR A 1 127 ? -10.495 -4.784 -5.204 1.00 92.88 127 THR A O 1
ATOM 969 N N . LEU A 1 128 ? -8.375 -4.632 -5.931 1.00 94.56 128 LEU A N 1
ATOM 970 C CA . LEU A 1 128 ? -8.008 -3.423 -5.216 1.00 94.56 128 LEU A CA 1
ATOM 971 C C . LEU A 1 128 ? -7.812 -2.299 -6.233 1.00 94.56 128 LEU A C 1
ATOM 973 O O . LEU A 1 128 ? -6.864 -2.308 -7.020 1.00 94.56 128 LEU A O 1
ATOM 977 N N . VAL A 1 129 ? -8.724 -1.334 -6.217 1.00 95.19 129 VAL A N 1
ATOM 978 C CA . VAL A 1 129 ? -8.598 -0.104 -6.998 1.00 95.19 129 VAL A CA 1
ATOM 979 C C . VAL A 1 129 ? -7.856 0.927 -6.157 1.00 95.19 129 VAL A C 1
ATOM 981 O O . VAL A 1 129 ? -8.202 1.138 -4.997 1.00 95.19 129 VAL A O 1
ATOM 984 N N . HIS A 1 130 ? -6.848 1.589 -6.710 1.00 94.62 130 HIS A N 1
ATOM 985 C CA . HIS A 1 130 ? -6.023 2.525 -5.955 1.00 94.62 130 HIS A CA 1
ATOM 986 C C . HIS A 1 130 ? -5.834 3.863 -6.669 1.00 94.62 130 HIS A C 1
ATOM 988 O O . HIS A 1 130 ? -5.748 3.936 -7.897 1.00 94.62 130 HIS A O 1
ATOM 994 N N . TRP A 1 131 ? -5.703 4.923 -5.874 1.00 94.06 131 TRP A N 1
ATOM 995 C CA . TRP A 1 131 ? -5.312 6.254 -6.335 1.00 94.06 131 TRP A CA 1
ATOM 996 C C . TRP A 1 131 ? -4.174 6.796 -5.469 1.00 94.06 131 TRP A C 1
ATOM 998 O O . TRP A 1 131 ? -4.326 7.720 -4.679 1.00 94.06 131 TRP A O 1
ATOM 1008 N N . LEU A 1 132 ? -3.029 6.125 -5.574 1.00 91.69 132 LEU A N 1
ATOM 1009 C CA . LEU A 1 132 ? -1.819 6.378 -4.797 1.00 91.69 132 LEU A CA 1
ATOM 1010 C C . LEU A 1 132 ? -0.597 6.227 -5.707 1.00 91.69 132 LEU A C 1
ATOM 1012 O O . LEU A 1 132 ? -0.612 5.392 -6.614 1.00 91.69 132 LEU A O 1
ATOM 1016 N N . SER A 1 133 ? 0.455 7.006 -5.450 1.00 90.25 133 SER A N 1
ATOM 1017 C CA . SER A 1 133 ? 1.744 6.853 -6.135 1.00 90.25 133 SER A CA 1
ATOM 1018 C C . SER A 1 133 ? 2.477 5.615 -5.609 1.00 90.25 133 SER A C 1
ATOM 1020 O O . SER A 1 133 ? 2.642 5.522 -4.396 1.00 90.25 133 SER A O 1
ATOM 1022 N N . PRO A 1 134 ? 2.994 4.703 -6.456 1.00 91.81 134 PRO A N 1
ATOM 1023 C CA . PRO A 1 134 ? 3.750 3.528 -6.004 1.00 91.81 134 PRO A CA 1
ATOM 1024 C C . PRO A 1 134 ? 5.072 3.877 -5.302 1.00 91.81 134 PRO A C 1
ATOM 1026 O O . PRO A 1 134 ? 5.751 2.983 -4.809 1.00 91.81 134 PRO A O 1
ATOM 1029 N N . GLN A 1 135 ? 5.451 5.156 -5.276 1.00 89.06 135 GLN A N 1
ATOM 1030 C CA . GLN A 1 135 ? 6.712 5.624 -4.715 1.00 89.06 135 GLN A CA 1
ATOM 1031 C C . GLN A 1 135 ? 6.620 6.022 -3.237 1.00 89.06 135 GLN A C 1
ATOM 1033 O O . GLN A 1 135 ? 7.653 6.265 -2.625 1.00 89.06 135 GLN A O 1
ATOM 1038 N N . THR A 1 136 ? 5.417 6.102 -2.659 1.00 91.50 136 THR A N 1
ATOM 1039 C CA . THR A 1 136 ? 5.241 6.298 -1.208 1.00 91.50 136 THR A CA 1
ATOM 1040 C C . THR A 1 136 ? 5.135 4.969 -0.485 1.00 91.50 136 THR A C 1
ATOM 1042 O O . THR A 1 136 ? 4.794 3.968 -1.109 1.00 91.50 136 THR A O 1
ATOM 1045 N N . VAL A 1 137 ? 5.345 4.934 0.834 1.00 94.25 137 VAL A N 1
ATOM 1046 C CA . VAL A 1 137 ? 5.213 3.683 1.603 1.00 94.25 137 VAL A CA 1
ATOM 1047 C C . VAL A 1 137 ? 3.827 3.049 1.466 1.00 94.25 137 VAL A C 1
ATOM 1049 O O . VAL A 1 137 ? 3.713 1.893 1.054 1.00 94.25 137 VAL A O 1
ATOM 1052 N N . SER A 1 138 ? 2.751 3.814 1.682 1.00 93.38 138 SER A N 1
ATOM 1053 C CA . SER A 1 138 ? 1.385 3.303 1.519 1.00 93.38 138 SER A CA 1
ATOM 1054 C C . SER A 1 138 ? 1.088 2.941 0.067 1.00 93.38 138 SER A C 1
ATOM 1056 O O . SER A 1 138 ? 0.427 1.941 -0.204 1.00 93.38 138 SER A O 1
ATOM 1058 N N . GLY A 1 139 ? 1.569 3.728 -0.893 1.00 93.75 139 GLY A N 1
ATOM 1059 C CA . GLY A 1 139 ? 1.330 3.445 -2.296 1.00 93.75 139 GLY A CA 1
ATOM 1060 C C . GLY A 1 139 ? 2.090 2.216 -2.782 1.00 93.75 139 GLY A C 1
ATOM 1061 O O . GLY A 1 139 ? 1.481 1.333 -3.373 1.00 93.75 139 GLY A O 1
ATOM 1062 N N . PHE A 1 140 ? 3.369 2.057 -2.462 1.00 95.12 140 PHE A N 1
ATOM 1063 C CA . PHE A 1 140 ? 4.104 0.818 -2.712 1.00 95.12 140 PHE A CA 1
ATOM 1064 C C . PHE A 1 140 ? 3.360 -0.390 -2.122 1.00 95.12 140 PHE A C 1
ATOM 1066 O O . PHE A 1 140 ? 3.156 -1.402 -2.800 1.00 95.12 140 PHE A O 1
ATOM 1073 N N . MET A 1 141 ? 2.859 -0.245 -0.893 1.00 95.69 141 MET A N 1
ATOM 1074 C CA . MET A 1 141 ? 2.123 -1.298 -0.207 1.00 95.69 141 MET A CA 1
ATOM 1075 C C . MET A 1 141 ? 0.840 -1.694 -0.925 1.00 95.69 141 MET A C 1
ATOM 1077 O O . MET A 1 141 ? 0.675 -2.850 -1.312 1.00 95.69 141 MET A O 1
ATOM 1081 N N . PHE A 1 142 ? -0.054 -0.737 -1.152 1.00 95.12 142 PHE A N 1
ATOM 1082 C CA . PHE A 1 142 ? -1.378 -1.001 -1.701 1.00 95.12 142 PHE A CA 1
ATOM 1083 C C . PHE A 1 142 ? -1.393 -1.183 -3.214 1.00 95.12 142 PHE A C 1
ATOM 1085 O O . PHE A 1 142 ? -2.271 -1.861 -3.737 1.00 95.12 142 PHE A O 1
ATOM 1092 N N . THR A 1 143 ? -0.447 -0.595 -3.938 1.00 92.19 143 THR A N 1
ATOM 1093 C CA . THR A 1 143 ? -0.402 -0.747 -5.391 1.00 92.19 143 THR A CA 1
ATOM 1094 C C . THR A 1 143 ? 0.351 -2.014 -5.779 1.00 92.19 143 THR A C 1
ATOM 1096 O O . THR A 1 143 ? -0.122 -2.729 -6.661 1.00 92.19 143 THR A O 1
ATOM 1099 N N . MET A 1 144 ? 1.456 -2.358 -5.108 1.00 92.62 144 MET A N 1
ATOM 1100 C CA . MET A 1 144 ? 2.349 -3.445 -5.526 1.00 92.62 144 MET A CA 1
ATOM 1101 C C . MET A 1 144 ? 2.364 -4.625 -4.557 1.00 92.62 144 MET A C 1
ATOM 1103 O O . MET A 1 144 ? 1.914 -5.709 -4.931 1.00 92.62 144 MET A O 1
ATOM 1107 N N . LEU A 1 145 ? 2.881 -4.435 -3.338 1.00 95.12 145 LEU A N 1
ATOM 1108 C CA . LEU A 1 145 ? 3.284 -5.561 -2.491 1.00 95.12 145 LEU A CA 1
ATOM 1109 C C . LEU A 1 145 ? 2.095 -6.369 -1.959 1.00 95.12 145 LEU A C 1
ATOM 1111 O O . LEU A 1 145 ? 2.077 -7.594 -2.082 1.00 95.12 145 LEU A O 1
ATOM 1115 N N . LEU A 1 146 ? 1.091 -5.697 -1.393 1.00 94.81 146 LEU A N 1
ATOM 1116 C CA . LEU A 1 146 ? -0.084 -6.357 -0.831 1.00 94.81 146 LEU A CA 1
ATOM 1117 C C . LEU A 1 146 ? -0.884 -7.116 -1.903 1.00 94.81 146 LEU A C 1
ATOM 1119 O O . LEU A 1 146 ? -1.166 -8.295 -1.677 1.00 94.81 146 LEU A O 1
ATOM 1123 N N . PRO A 1 147 ? -1.233 -6.525 -3.068 1.00 93.25 147 PRO A N 1
ATOM 1124 C CA . PRO A 1 147 ? -1.934 -7.269 -4.109 1.00 93.25 147 PRO A CA 1
ATOM 1125 C C . PRO A 1 147 ? -1.176 -8.499 -4.587 1.00 93.25 147 PRO A C 1
ATOM 1127 O O . PRO A 1 147 ? -1.784 -9.544 -4.800 1.00 93.25 147 PRO A O 1
ATOM 1130 N N . GLU A 1 148 ? 0.145 -8.393 -4.724 1.00 92.19 148 GLU A N 1
ATOM 1131 C CA . GLU A 1 148 ? 0.967 -9.507 -5.174 1.00 92.19 148 GLU A CA 1
ATOM 1132 C C . GLU A 1 148 ? 0.990 -10.654 -4.161 1.00 92.19 148 GLU A C 1
ATOM 1134 O O . GLU A 1 148 ? 0.714 -11.798 -4.524 1.00 92.19 148 GLU A O 1
ATOM 1139 N N . GLN A 1 149 ? 1.232 -10.356 -2.883 1.00 91.19 149 GLN A N 1
ATOM 1140 C CA . GLN A 1 149 ? 1.227 -11.374 -1.829 1.00 91.19 149 GLN A CA 1
ATOM 1141 C C . GLN A 1 149 ? -0.152 -12.005 -1.626 1.00 91.19 149 GLN A C 1
ATOM 1143 O O . GLN A 1 149 ? -0.255 -13.190 -1.307 1.00 91.19 149 GLN A O 1
ATOM 1148 N N . ALA A 1 150 ? -1.215 -11.222 -1.810 1.00 90.75 150 ALA A N 1
ATOM 1149 C CA . ALA A 1 150 ? -2.576 -11.684 -1.604 1.00 90.75 150 ALA A CA 1
ATOM 1150 C C . ALA A 1 150 ? -3.223 -12.316 -2.848 1.00 90.75 150 ALA A C 1
ATOM 1152 O O . ALA A 1 150 ? -4.341 -12.826 -2.752 1.00 90.75 150 ALA A O 1
ATOM 1153 N N . GLY A 1 151 ? -2.548 -12.292 -4.005 1.00 90.94 151 GLY A N 1
ATOM 1154 C CA . GLY A 1 151 ? -3.106 -12.756 -5.279 1.00 90.94 151 GLY A CA 1
ATOM 1155 C C . GLY A 1 151 ? -4.301 -11.918 -5.754 1.00 90.94 151 GLY A C 1
ATOM 1156 O O . GLY A 1 151 ? -5.217 -12.440 -6.394 1.00 90.94 151 GLY A O 1
ATOM 1157 N N . TRP A 1 152 ? -4.340 -10.634 -5.393 1.00 92.06 152 TRP A N 1
ATOM 1158 C CA . TRP A 1 152 ? -5.406 -9.707 -5.764 1.00 92.06 152 TRP A CA 1
ATOM 1159 C C . TRP A 1 152 ? -5.099 -9.011 -7.084 1.00 92.06 152 TRP A C 1
ATOM 1161 O O . TRP A 1 152 ? -3.949 -8.736 -7.432 1.00 92.06 152 TRP A O 1
ATOM 1171 N N . ARG A 1 153 ? -6.158 -8.649 -7.807 1.00 92.69 153 ARG A N 1
ATOM 1172 C CA . ARG A 1 153 ? -6.038 -7.776 -8.971 1.00 92.69 153 ARG A CA 1
ATOM 1173 C C . ARG A 1 153 ? -5.825 -6.342 -8.491 1.00 92.69 153 ARG A C 1
ATOM 1175 O O . ARG A 1 153 ? -6.588 -5.861 -7.664 1.00 92.69 153 ARG A O 1
ATOM 1182 N N . SER A 1 154 ? -4.829 -5.647 -9.031 1.00 92.62 154 SER A N 1
ATOM 1183 C CA . SER A 1 154 ? -4.551 -4.241 -8.712 1.00 92.62 154 SER A CA 1
ATOM 1184 C C . SER A 1 154 ? -4.887 -3.354 -9.911 1.00 92.62 154 SER A C 1
ATOM 1186 O O . SER A 1 154 ? -4.442 -3.646 -11.023 1.00 92.62 154 SER A O 1
ATOM 1188 N N . LEU A 1 155 ? -5.701 -2.314 -9.709 1.00 93.06 155 LEU A N 1
ATOM 1189 C CA . LEU A 1 155 ? -6.104 -1.365 -10.753 1.00 93.06 155 LEU A CA 1
ATOM 1190 C C . LEU A 1 155 ? -5.825 0.077 -10.319 1.00 93.06 155 LEU A C 1
ATOM 1192 O O . LEU A 1 155 ? -6.386 0.563 -9.340 1.00 93.06 155 LEU A O 1
ATOM 1196 N N . SER A 1 156 ? -5.011 0.781 -11.099 1.00 91.62 156 SER A N 1
ATOM 1197 C CA . SER A 1 156 ? -4.703 2.195 -10.891 1.00 91.62 156 SER A CA 1
ATOM 1198 C C . SER A 1 156 ? -5.773 3.098 -11.500 1.00 91.62 156 SER A C 1
ATOM 1200 O O . SER A 1 156 ? -6.123 2.925 -12.670 1.00 91.62 156 SER A O 1
ATOM 1202 N N . LEU A 1 157 ? -6.241 4.107 -10.756 1.00 90.25 157 LEU A N 1
ATOM 1203 C CA . LEU A 1 157 ? -7.075 5.181 -11.316 1.00 90.25 157 LEU A CA 1
ATOM 1204 C C . LEU A 1 157 ? -6.309 6.137 -12.234 1.00 90.25 157 LEU A C 1
ATOM 1206 O O . LEU A 1 157 ? -6.952 6.827 -13.021 1.00 90.25 157 LEU A O 1
ATOM 1210 N N . PHE A 1 158 ? -4.973 6.153 -12.178 1.00 84.12 158 PHE A N 1
ATOM 1211 C CA . PHE A 1 158 ? -4.157 6.897 -13.143 1.00 84.12 158 PHE A CA 1
ATOM 1212 C C . PHE A 1 158 ? -4.210 6.246 -14.533 1.00 84.12 158 PHE A C 1
ATOM 1214 O O . PHE A 1 158 ? -4.338 6.943 -15.533 1.00 84.12 158 PHE A O 1
ATOM 1221 N N . ASP A 1 159 ? -4.219 4.911 -14.578 1.00 81.88 159 ASP A N 1
ATOM 1222 C CA . ASP A 1 159 ? -4.197 4.142 -15.829 1.00 81.88 159 ASP A CA 1
ATOM 1223 C C . ASP A 1 159 ? -5.609 3.830 -16.356 1.00 81.88 159 ASP A C 1
ATOM 1225 O O . ASP A 1 159 ? -5.836 3.697 -17.557 1.00 81.88 159 ASP A O 1
ATOM 1229 N N . HIS A 1 160 ? -6.576 3.662 -15.448 1.00 83.25 160 HIS A N 1
ATOM 1230 C CA . HIS A 1 160 ? -7.913 3.160 -15.757 1.00 83.25 160 HIS A CA 1
ATOM 1231 C C . HIS A 1 160 ? -8.982 4.048 -15.113 1.00 83.25 160 HIS A C 1
ATOM 1233 O O . HIS A 1 160 ? -9.542 3.715 -14.068 1.00 83.25 160 HIS A O 1
ATOM 1239 N N . ALA A 1 161 ? -9.343 5.147 -15.780 1.00 79.69 161 ALA A N 1
ATOM 1240 C CA . ALA A 1 161 ? -10.374 6.075 -15.297 1.00 79.69 161 ALA A CA 1
ATOM 1241 C C . ALA A 1 161 ? -11.727 5.390 -14.989 1.00 79.69 161 ALA A C 1
ATOM 1243 O O . ALA A 1 161 ? -12.461 5.814 -14.097 1.00 79.69 161 ALA A O 1
ATOM 1244 N N . ASN A 1 162 ? -12.039 4.290 -15.686 1.00 85.69 162 ASN A N 1
ATOM 1245 C CA . ASN A 1 162 ? -13.262 3.509 -15.481 1.00 85.69 162 ASN A CA 1
ATOM 1246 C C . ASN A 1 162 ? -13.121 2.384 -14.437 1.00 85.69 162 ASN A C 1
ATOM 1248 O O . ASN A 1 162 ? -14.074 1.632 -14.253 1.00 85.69 162 ASN A O 1
ATOM 1252 N N . ALA A 1 163 ? -11.988 2.232 -13.735 1.00 90.19 163 ALA A N 1
ATOM 1253 C CA . ALA A 1 163 ? -11.796 1.107 -12.808 1.00 90.19 163 ALA A CA 1
ATOM 1254 C C . ALA A 1 163 ? -12.851 1.071 -11.691 1.00 90.19 163 ALA A C 1
ATOM 1256 O O . ALA A 1 163 ? -13.308 -0.007 -11.316 1.00 90.19 163 ALA A O 1
ATOM 1257 N N . LEU A 1 164 ? -13.330 2.232 -11.229 1.00 89.12 164 LEU A N 1
ATOM 1258 C CA . LEU A 1 164 ? -14.428 2.302 -10.255 1.00 89.12 164 LEU A CA 1
ATOM 1259 C C . LEU A 1 164 ? -15.742 1.697 -10.776 1.00 89.12 164 LEU A C 1
ATOM 1261 O O . LEU A 1 164 ? -16.536 1.200 -9.984 1.00 89.12 164 LEU A O 1
ATOM 1265 N N . GLN A 1 165 ? -15.971 1.697 -12.092 1.00 87.44 165 GLN A N 1
ATOM 1266 C CA . GLN A 1 165 ? -17.153 1.081 -12.710 1.00 87.44 165 GLN A CA 1
ATOM 1267 C C . GLN A 1 165 ? -17.031 -0.446 -12.801 1.00 87.44 165 GLN A C 1
ATOM 1269 O O . GLN A 1 165 ? -18.027 -1.126 -13.024 1.00 87.44 165 GLN A O 1
ATOM 1274 N N . THR A 1 166 ? -15.819 -0.985 -12.632 1.00 88.81 166 THR A N 1
ATOM 1275 C CA . THR A 1 166 ? -15.544 -2.431 -12.679 1.00 88.81 166 THR A CA 1
ATOM 1276 C C . THR A 1 166 ? -15.584 -3.101 -11.308 1.00 88.81 166 THR A C 1
ATOM 1278 O O . THR A 1 166 ? -15.426 -4.316 -11.227 1.00 88.81 166 THR A O 1
ATOM 1281 N N . LEU A 1 167 ? -15.794 -2.318 -10.244 1.00 89.31 167 LEU A N 1
ATOM 1282 C CA . LEU A 1 167 ? -15.865 -2.809 -8.873 1.00 89.31 167 LEU A CA 1
ATOM 1283 C C . LEU A 1 167 ? -17.022 -3.800 -8.696 1.00 89.31 167 LEU A C 1
ATOM 1285 O O . LEU A 1 167 ? -18.168 -3.530 -9.064 1.00 89.31 167 LEU A O 1
ATOM 1289 N N . MET A 1 168 ? -16.715 -4.922 -8.061 1.00 89.69 168 MET A N 1
ATOM 1290 C CA . MET A 1 168 ? -17.665 -5.944 -7.650 1.00 89.69 168 MET A CA 1
ATOM 1291 C C . MET A 1 168 ? -17.868 -5.931 -6.125 1.00 89.69 168 MET A C 1
ATOM 1293 O O . MET A 1 168 ? -17.013 -5.445 -5.381 1.00 89.69 168 MET A O 1
ATOM 1297 N N . PRO A 1 169 ? -18.989 -6.478 -5.618 1.00 87.81 169 PRO A N 1
ATOM 1298 C CA . PRO A 1 169 ? -19.172 -6.697 -4.188 1.00 87.81 169 PRO A CA 1
ATOM 1299 C C . PRO A 1 169 ? -17.990 -7.462 -3.589 1.00 87.81 169 PRO A C 1
ATOM 1301 O O . PRO A 1 169 ? -17.610 -8.519 -4.087 1.00 87.81 169 PRO A O 1
ATOM 1304 N N . GLY A 1 170 ? -17.438 -6.941 -2.499 1.00 87.75 170 GLY A N 1
ATOM 1305 C CA . GLY A 1 170 ? -16.245 -7.485 -1.867 1.00 87.75 170 GLY A CA 1
ATOM 1306 C C . GLY A 1 170 ? -14.944 -6.840 -2.334 1.00 87.75 170 GLY A C 1
ATOM 1307 O O . GLY A 1 170 ? -13.944 -7.070 -1.663 1.00 87.75 170 GLY A O 1
ATOM 1308 N N . ASP A 1 171 ? -14.928 -6.015 -3.384 1.00 92.00 171 ASP A N 1
ATOM 1309 C CA . ASP A 1 171 ? -13.741 -5.254 -3.787 1.00 92.00 171 ASP A CA 1
ATOM 1310 C C . ASP A 1 171 ? -13.410 -4.116 -2.814 1.00 92.00 171 ASP A C 1
ATOM 1312 O O . ASP A 1 171 ? -14.201 -3.744 -1.937 1.00 92.00 171 ASP A O 1
ATOM 1316 N N . ALA A 1 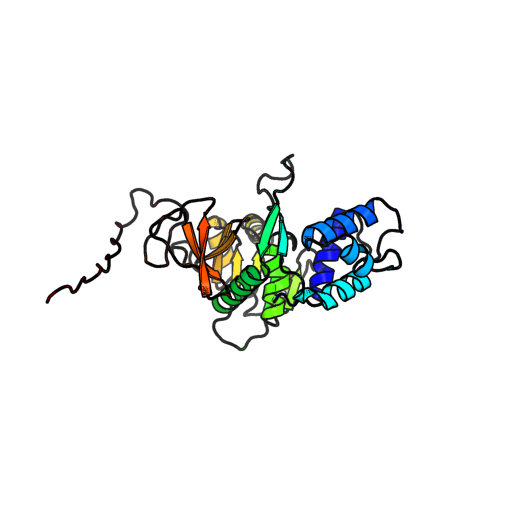172 ? -12.207 -3.564 -2.957 1.00 93.81 172 ALA A N 1
ATOM 1317 C CA . ALA A 1 172 ? -11.740 -2.451 -2.147 1.00 93.81 172 ALA A CA 1
ATOM 1318 C C . ALA A 1 172 ? -11.212 -1.306 -3.012 1.00 93.81 172 ALA A C 1
ATOM 1320 O O . ALA A 1 172 ? -10.666 -1.515 -4.096 1.00 93.81 172 ALA A O 1
ATOM 1321 N N . VAL A 1 173 ? -11.354 -0.089 -2.498 1.00 95.19 173 VAL A N 1
ATOM 1322 C CA . VAL A 1 173 ? -10.761 1.121 -3.066 1.00 95.19 173 VAL A CA 1
ATOM 1323 C C . VAL A 1 173 ? -9.856 1.743 -2.013 1.00 95.19 173 VAL A C 1
ATOM 1325 O O . VAL A 1 173 ? -10.247 1.811 -0.849 1.00 95.19 173 VAL A O 1
ATOM 1328 N N . VAL A 1 174 ? -8.671 2.209 -2.399 1.00 96.25 174 VAL A N 1
ATOM 1329 C CA . VAL A 1 174 ? -7.707 2.831 -1.485 1.00 96.25 174 VAL A CA 1
ATOM 1330 C C . VAL A 1 174 ? -7.149 4.142 -2.029 1.00 96.25 174 VAL A C 1
ATOM 1332 O O . VAL A 1 174 ? -6.720 4.225 -3.180 1.00 96.25 174 VAL A O 1
ATOM 1335 N N . THR A 1 175 ? -7.172 5.184 -1.200 1.00 95.56 175 THR A N 1
ATOM 1336 C CA . THR A 1 175 ? -6.637 6.514 -1.526 1.00 95.56 175 THR A CA 1
ATOM 1337 C C . THR A 1 175 ? -6.435 7.353 -0.256 1.00 95.56 175 THR A C 1
ATOM 1339 O O . THR A 1 175 ? -6.885 6.968 0.824 1.00 95.56 175 THR A O 1
ATOM 1342 N N . SER A 1 176 ? -5.770 8.502 -0.384 1.00 94.44 176 SER A N 1
ATOM 1343 C CA . SER A 1 176 ? -5.681 9.542 0.653 1.00 94.44 176 SER A CA 1
ATOM 1344 C C . SER A 1 176 ? -7.047 10.128 1.032 1.00 94.44 176 SER A C 1
ATOM 1346 O O . SER A 1 176 ? -8.036 9.946 0.308 1.00 94.44 176 SER A O 1
ATOM 1348 N N . ALA A 1 177 ? -7.124 10.863 2.144 1.00 93.69 177 ALA A N 1
ATOM 1349 C CA . ALA A 1 177 ? -8.356 11.545 2.544 1.00 93.69 177 ALA A CA 1
ATOM 1350 C C . ALA A 1 177 ? -8.793 12.590 1.518 1.00 93.69 177 ALA A C 1
ATOM 1352 O O . ALA A 1 177 ? -9.991 12.709 1.251 1.00 93.69 177 ALA A O 1
ATOM 1353 N N . GLU A 1 178 ? -7.842 13.291 0.900 1.00 92.62 178 GLU A N 1
ATOM 1354 C CA . GLU A 1 178 ? -8.130 14.231 -0.184 1.00 92.62 178 GLU A CA 1
ATOM 1355 C C . GLU A 1 178 ? -8.660 13.508 -1.430 1.00 92.62 178 GLU A C 1
ATOM 1357 O O . GLU A 1 178 ? -9.682 13.901 -1.995 1.00 92.62 178 GLU A O 1
ATOM 1362 N N . GLY A 1 179 ? -8.057 12.378 -1.815 1.00 92.88 179 GLY A N 1
ATOM 1363 C CA . GLY A 1 179 ? -8.592 11.564 -2.907 1.00 92.88 179 GLY A CA 1
ATOM 1364 C C . GLY A 1 179 ? -10.021 11.094 -2.614 1.00 92.88 179 GLY A C 1
ATOM 1365 O O . GLY A 1 179 ? -10.906 11.223 -3.461 1.00 92.88 179 GLY A O 1
ATOM 1366 N N . TRP A 1 180 ? -10.303 10.659 -1.382 1.00 95.00 180 TRP A N 1
ATOM 1367 C CA . TRP A 1 180 ? -11.663 10.321 -0.958 1.00 95.00 180 TRP A CA 1
ATOM 1368 C C . TRP A 1 180 ? -12.617 11.511 -0.978 1.00 95.00 180 TRP A C 1
ATOM 1370 O O . TRP A 1 180 ? -13.776 11.351 -1.367 1.00 95.00 180 TRP A O 1
ATOM 1380 N N . HIS A 1 181 ? -12.154 12.696 -0.585 1.00 94.56 181 HIS A N 1
ATOM 1381 C CA . HIS A 1 181 ? -12.934 13.923 -0.657 1.00 94.56 181 HIS A CA 1
ATOM 1382 C C . HIS A 1 181 ? -13.356 14.219 -2.102 1.00 94.56 181 HIS A C 1
ATOM 1384 O O . HIS A 1 181 ? -14.544 14.429 -2.366 1.00 94.56 181 HIS A O 1
ATOM 1390 N N . GLN A 1 182 ? -12.421 14.136 -3.051 1.00 92.94 182 GLN A N 1
ATOM 1391 C CA . GLN A 1 182 ? -12.700 14.334 -4.474 1.00 92.94 182 GLN A CA 1
ATOM 1392 C C . GLN A 1 182 ? -13.630 13.256 -5.041 1.00 92.94 182 GLN A C 1
ATOM 1394 O O . GLN A 1 182 ? -14.588 13.579 -5.751 1.00 92.94 182 GLN A O 1
ATOM 1399 N N . LEU A 1 183 ? -13.399 11.982 -4.707 1.00 91.38 183 LEU A N 1
ATOM 1400 C CA . LEU A 1 183 ? -14.249 10.879 -5.160 1.00 91.38 183 LEU A CA 1
ATOM 1401 C C . LEU A 1 183 ? -15.681 11.017 -4.625 1.00 91.38 183 LEU A C 1
ATOM 1403 O O . LEU A 1 183 ? -16.640 10.875 -5.386 1.00 91.38 183 LEU A O 1
ATOM 1407 N N . ALA A 1 184 ? -15.842 11.363 -3.346 1.00 91.69 184 ALA A N 1
ATOM 1408 C CA . ALA A 1 184 ? -17.149 11.551 -2.722 1.00 91.69 184 ALA A CA 1
ATOM 1409 C C . ALA A 1 184 ? -17.950 12.703 -3.353 1.00 91.69 184 ALA A C 1
ATOM 1411 O O . ALA A 1 184 ? -19.179 12.638 -3.393 1.00 91.69 184 ALA A O 1
ATOM 1412 N N . GLN A 1 185 ? -17.283 13.743 -3.861 1.00 90.75 185 GLN A N 1
ATOM 1413 C CA . GLN A 1 185 ? -17.947 14.842 -4.566 1.00 90.75 185 GLN A CA 1
ATOM 1414 C C . GLN A 1 185 ? -18.360 14.475 -5.995 1.00 90.75 185 GLN A C 1
ATOM 1416 O O . GLN A 1 185 ? -19.426 14.890 -6.447 1.00 90.75 185 GLN A O 1
ATOM 1421 N N . ARG A 1 186 ? -17.516 13.725 -6.714 1.00 87.69 186 ARG A N 1
ATOM 1422 C CA . ARG A 1 186 ? -17.666 13.506 -8.162 1.00 87.69 186 ARG A CA 1
ATOM 1423 C C . ARG A 1 186 ? -18.485 12.268 -8.519 1.00 87.69 186 ARG A C 1
ATOM 1425 O O . ARG A 1 186 ? -19.174 12.279 -9.534 1.00 87.69 186 ARG A O 1
ATOM 1432 N N . PHE A 1 187 ? -18.433 11.209 -7.711 1.00 81.69 187 PHE A N 1
ATOM 1433 C CA . PHE A 1 187 ? -19.096 9.949 -8.048 1.00 81.69 187 PHE A CA 1
ATOM 1434 C C . PHE A 1 187 ? -20.505 9.876 -7.459 1.00 81.69 187 PHE A C 1
ATOM 1436 O O . PHE A 1 187 ? -20.666 10.084 -6.254 1.00 81.69 187 PHE A O 1
ATOM 1443 N N . PRO A 1 188 ? -21.543 9.561 -8.258 1.00 77.19 188 PRO A N 1
ATOM 1444 C CA . PRO A 1 188 ? -22.921 9.514 -7.774 1.00 77.19 188 PRO A CA 1
ATOM 1445 C C . PRO A 1 188 ? -23.123 8.411 -6.724 1.00 77.19 188 PRO A C 1
ATOM 1447 O O . PRO A 1 188 ? -23.690 8.692 -5.666 1.00 77.19 188 PRO A O 1
ATOM 1450 N N . SER A 1 189 ? -22.577 7.217 -6.962 1.00 81.31 189 SER A N 1
ATOM 1451 C CA . SER A 1 189 ? -22.630 6.054 -6.066 1.00 81.31 189 SER A CA 1
ATOM 1452 C C . SER A 1 189 ? -21.471 5.093 -6.342 1.00 81.31 189 SER A C 1
ATOM 1454 O O . SER A 1 189 ? -20.969 5.045 -7.466 1.00 81.31 189 SER A O 1
ATOM 1456 N N . LEU A 1 190 ? -21.085 4.304 -5.338 1.00 79.75 190 LEU A N 1
ATOM 1457 C CA . LEU A 1 190 ? -20.206 3.143 -5.507 1.00 79.75 190 LEU A CA 1
ATOM 1458 C C . LEU A 1 190 ? -21.053 1.860 -5.480 1.00 79.75 190 LEU A C 1
ATOM 1460 O O . LEU A 1 190 ? -22.157 1.879 -4.927 1.00 79.75 190 LEU A O 1
ATOM 1464 N N . PRO A 1 191 ? -20.584 0.746 -6.069 1.00 78.88 191 PRO A N 1
ATOM 1465 C CA . PRO A 1 191 ? -21.269 -0.532 -5.926 1.00 78.88 191 PRO A CA 1
ATOM 1466 C C . PRO A 1 191 ? -21.439 -0.911 -4.454 1.00 78.88 191 PRO A C 1
ATOM 1468 O O . PRO A 1 191 ? -20.584 -0.618 -3.615 1.00 78.88 191 PRO A O 1
ATOM 1471 N N . MET A 1 192 ? -22.552 -1.575 -4.140 1.00 79.50 192 MET A N 1
ATOM 1472 C CA . MET A 1 192 ? -22.789 -2.056 -2.782 1.00 79.50 192 MET A CA 1
ATOM 1473 C C . MET A 1 192 ? -21.702 -3.051 -2.370 1.00 79.50 192 MET A C 1
ATOM 1475 O O . MET A 1 192 ? -21.231 -3.853 -3.176 1.00 79.50 192 MET A O 1
ATOM 1479 N N . ASN A 1 193 ? -21.376 -3.043 -1.080 1.00 84.62 193 ASN A N 1
ATOM 1480 C CA . ASN A 1 193 ? -20.413 -3.957 -0.472 1.00 84.62 193 ASN A CA 1
ATOM 1481 C C . ASN A 1 193 ? -18.948 -3.763 -0.911 1.00 84.62 193 ASN A C 1
ATOM 1483 O O . ASN A 1 193 ? -18.163 -4.709 -0.883 1.00 84.62 193 ASN A O 1
ATOM 1487 N N . VAL A 1 194 ? -18.575 -2.543 -1.302 1.00 90.69 194 VAL A N 1
ATOM 1488 C CA . VAL A 1 194 ? -17.173 -2.144 -1.486 1.00 90.69 194 VAL A CA 1
ATOM 1489 C C . VAL A 1 194 ? -16.601 -1.619 -0.168 1.00 90.69 194 VAL A C 1
ATOM 1491 O O . VAL A 1 194 ? -17.272 -0.884 0.563 1.00 90.69 194 VAL A O 1
ATOM 1494 N N . THR A 1 195 ? -15.345 -1.970 0.117 1.00 93.75 195 THR A N 1
ATOM 1495 C CA . THR A 1 195 ? -14.582 -1.412 1.245 1.00 93.75 195 THR A CA 1
ATOM 1496 C C . THR A 1 195 ? -13.824 -0.159 0.808 1.00 93.75 195 THR A C 1
ATOM 1498 O O . THR A 1 195 ? -13.026 -0.209 -0.126 1.00 93.75 195 THR A O 1
ATOM 1501 N N . ALA A 1 196 ? -14.035 0.959 1.498 1.00 95.31 196 ALA A N 1
ATOM 1502 C CA . ALA A 1 196 ? -13.228 2.164 1.340 1.00 95.31 196 ALA A CA 1
ATOM 1503 C C . ALA A 1 196 ? -12.057 2.141 2.329 1.00 95.31 196 ALA A C 1
ATOM 1505 O O . ALA A 1 196 ? -12.276 2.004 3.529 1.00 95.31 196 ALA A O 1
ATOM 1506 N N . ILE A 1 197 ? -10.827 2.293 1.845 1.00 97.25 197 ILE A N 1
ATOM 1507 C CA . ILE A 1 197 ? -9.610 2.347 2.660 1.00 97.25 197 ILE A CA 1
ATOM 1508 C C . ILE A 1 197 ? -8.998 3.741 2.514 1.00 97.25 197 ILE A C 1
ATOM 1510 O O . ILE A 1 197 ? -8.657 4.161 1.408 1.00 97.25 197 ILE A O 1
ATOM 1514 N N . ALA A 1 198 ? -8.871 4.472 3.614 1.00 96.75 198 ALA A N 1
ATOM 1515 C CA . ALA A 1 198 ? -8.220 5.775 3.657 1.00 96.75 198 ALA A CA 1
ATOM 1516 C C . ALA A 1 198 ? -6.846 5.647 4.321 1.00 96.75 198 ALA A C 1
ATOM 1518 O O . ALA A 1 198 ? -6.750 5.064 5.399 1.00 96.75 198 ALA A O 1
ATOM 1519 N N . THR A 1 199 ? -5.794 6.193 3.706 1.00 95.25 199 THR A N 1
ATOM 1520 C CA . THR A 1 199 ? -4.428 6.173 4.276 1.00 95.25 199 THR A CA 1
ATOM 1521 C C . THR A 1 199 ? -4.237 7.152 5.439 1.00 95.25 199 THR A C 1
ATOM 1523 O O . THR A 1 199 ? -3.166 7.208 6.030 1.00 95.25 199 THR A O 1
ATOM 1526 N N . GLU A 1 200 ? -5.271 7.925 5.763 1.00 91.56 200 GLU A N 1
ATOM 1527 C CA . GLU A 1 200 ? -5.305 8.898 6.849 1.00 91.56 200 GLU A CA 1
ATOM 1528 C C . GLU A 1 200 ? -6.766 9.101 7.320 1.00 91.56 200 GLU A C 1
ATOM 1530 O O . GLU A 1 200 ? -7.704 8.706 6.610 1.00 91.56 200 GLU A O 1
ATOM 1535 N N . PRO A 1 201 ? -7.001 9.706 8.500 1.00 92.69 201 PRO A N 1
ATOM 1536 C CA . PRO A 1 201 ? -8.349 9.970 8.996 1.00 92.69 201 PRO A CA 1
ATOM 1537 C C . PRO A 1 201 ? -9.185 10.846 8.048 1.00 92.69 201 PRO A C 1
ATOM 1539 O O . PRO A 1 201 ? -8.770 11.920 7.618 1.00 92.69 201 PRO A O 1
ATOM 1542 N N . LEU A 1 202 ? -10.419 10.427 7.776 1.00 94.31 202 LEU A N 1
ATOM 1543 C CA . LEU A 1 202 ? -11.361 11.169 6.947 1.00 94.31 202 LEU A CA 1
ATOM 1544 C C . LEU A 1 202 ? -12.080 12.254 7.751 1.00 94.31 202 LEU A C 1
ATOM 1546 O O . LEU A 1 202 ? -12.492 12.054 8.896 1.00 94.31 202 LEU A O 1
ATOM 1550 N N . ALA A 1 203 ? -12.385 13.372 7.091 1.00 94.38 203 ALA A N 1
ATOM 1551 C CA . ALA A 1 203 ? -13.359 14.326 7.607 1.00 94.38 203 ALA A CA 1
ATOM 1552 C C . ALA A 1 203 ? -14.734 13.653 7.791 1.00 94.38 203 ALA A C 1
ATOM 1554 O O . ALA A 1 203 ? -15.198 12.905 6.926 1.00 94.38 203 ALA A O 1
ATOM 1555 N N . VAL A 1 204 ? -15.441 13.979 8.882 1.00 94.25 204 VAL A N 1
ATOM 1556 C CA . VAL A 1 204 ? -16.779 13.432 9.217 1.00 94.25 204 VAL A CA 1
ATOM 1557 C C . VAL A 1 204 ? -17.756 13.524 8.042 1.00 94.25 204 VAL A C 1
ATOM 1559 O O . VAL A 1 204 ? -18.510 12.587 7.774 1.00 94.25 204 VAL A O 1
ATOM 1562 N N . LYS A 1 205 ? -17.731 14.639 7.301 1.00 95.50 205 LYS A N 1
ATOM 1563 C CA . LYS A 1 205 ? -18.584 14.835 6.122 1.00 95.50 205 LYS A CA 1
ATOM 1564 C C . LYS A 1 205 ? -18.264 13.829 5.011 1.00 95.50 205 LYS A C 1
ATOM 1566 O O . LYS A 1 205 ? -19.193 13.242 4.458 1.00 95.50 205 LYS A O 1
ATOM 1571 N N . THR A 1 206 ? -16.984 13.612 4.706 1.00 95.69 206 THR A N 1
ATOM 1572 C CA . THR A 1 206 ? -16.541 12.640 3.694 1.00 95.69 206 THR A CA 1
ATOM 1573 C C . THR A 1 206 ? -16.936 11.227 4.115 1.00 95.69 206 THR A C 1
ATOM 1575 O O . THR A 1 206 ? -17.624 10.549 3.358 1.00 95.69 206 THR A O 1
ATOM 1578 N N . TYR A 1 207 ? -16.632 10.833 5.356 1.00 95.31 207 TYR A N 1
ATOM 1579 C CA . TYR A 1 207 ? -16.994 9.524 5.913 1.00 95.31 207 TYR A CA 1
ATOM 1580 C C . TYR A 1 207 ? -18.499 9.227 5.775 1.00 95.31 207 TYR A C 1
ATOM 1582 O O . TYR A 1 207 ? -18.897 8.207 5.214 1.00 95.31 207 TYR A O 1
ATOM 1590 N N . ARG A 1 208 ? -19.359 10.159 6.214 1.00 94.06 208 ARG A N 1
ATOM 1591 C CA . ARG A 1 208 ? -20.823 10.018 6.101 1.00 94.06 208 ARG A CA 1
ATOM 1592 C C . ARG A 1 208 ? -21.300 9.956 4.652 1.00 94.06 208 ARG A C 1
ATOM 1594 O O . ARG A 1 208 ? -22.228 9.211 4.351 1.00 94.06 208 ARG A O 1
ATOM 1601 N N . THR A 1 209 ? -20.671 10.724 3.764 1.00 94.44 209 THR A N 1
ATOM 1602 C CA . THR A 1 209 ? -21.008 10.730 2.334 1.00 94.44 209 THR A CA 1
ATOM 1603 C C . THR A 1 209 ? -20.693 9.382 1.687 1.00 94.44 209 THR A C 1
ATOM 1605 O O . THR A 1 209 ? -21.500 8.897 0.900 1.00 94.44 209 THR A O 1
ATOM 1608 N N . LEU A 1 210 ? -19.571 8.747 2.043 1.00 93.38 210 LEU A N 1
ATOM 1609 C CA . LEU A 1 210 ? -19.211 7.418 1.539 1.00 93.38 210 LEU A CA 1
ATOM 1610 C C . LEU A 1 210 ? -20.233 6.356 1.955 1.00 93.38 210 LEU A C 1
ATOM 1612 O O . LEU A 1 210 ? -20.716 5.611 1.102 1.00 93.38 210 LEU A O 1
ATOM 1616 N N . LEU A 1 211 ? -20.632 6.342 3.232 1.00 92.69 211 LEU A N 1
ATOM 1617 C CA . LEU A 1 211 ? -21.669 5.425 3.718 1.00 92.69 211 LEU A CA 1
ATOM 1618 C C . LEU A 1 211 ? -23.012 5.653 3.010 1.00 92.69 211 LEU A C 1
ATOM 1620 O O . LEU A 1 211 ? -23.641 4.703 2.551 1.00 92.69 211 LEU A O 1
ATOM 1624 N N . ALA A 1 212 ? -23.424 6.914 2.845 1.00 91.50 212 ALA A N 1
ATOM 1625 C CA . ALA A 1 212 ? -24.651 7.257 2.123 1.00 91.50 212 ALA A CA 1
ATOM 1626 C C . ALA A 1 212 ? -24.613 6.854 0.634 1.00 91.50 212 ALA A C 1
ATOM 1628 O O . ALA A 1 212 ? -25.662 6.679 0.019 1.00 91.50 212 ALA A O 1
ATOM 1629 N N . LYS A 1 213 ? -23.415 6.692 0.056 1.00 88.94 213 LYS A N 1
ATOM 1630 C CA . LYS A 1 213 ? -23.185 6.278 -1.338 1.00 88.94 213 LYS A CA 1
ATOM 1631 C C . LYS A 1 213 ? -23.026 4.767 -1.530 1.00 88.94 213 LYS A C 1
ATOM 1633 O O . LYS A 1 213 ? -22.728 4.349 -2.648 1.00 88.94 213 LYS A O 1
ATOM 1638 N N . GLY A 1 214 ? -23.243 3.966 -0.483 1.00 84.94 214 GLY A N 1
ATOM 1639 C CA . GLY A 1 214 ? -23.295 2.502 -0.571 1.00 84.94 214 GLY A CA 1
ATOM 1640 C C . GLY A 1 214 ? -22.008 1.767 -0.185 1.00 84.94 214 GLY A C 1
ATOM 1641 O O . GLY A 1 214 ? -21.961 0.542 -0.313 1.00 84.94 214 GLY A O 1
ATOM 1642 N N . VAL A 1 215 ? -20.986 2.473 0.315 1.00 91.06 215 VAL A N 1
ATOM 1643 C CA . VAL A 1 215 ? -19.796 1.839 0.909 1.00 91.06 215 VAL A CA 1
ATOM 1644 C C . VAL A 1 215 ? -20.222 1.049 2.145 1.00 91.06 215 VAL A C 1
ATOM 1646 O O . VAL A 1 215 ? -20.830 1.612 3.055 1.00 91.06 215 VAL A O 1
ATOM 1649 N N . SER A 1 216 ? -19.906 -0.248 2.193 1.00 90.25 216 SER A N 1
ATOM 1650 C CA . SER A 1 216 ? -20.291 -1.098 3.331 1.00 90.25 216 SER A CA 1
ATOM 1651 C C . SER A 1 216 ? -19.409 -0.872 4.547 1.00 90.25 216 SER A C 1
ATOM 1653 O O . SER A 1 216 ? -19.880 -0.955 5.680 1.00 90.25 216 SER A O 1
ATOM 1655 N N . GLN A 1 217 ? -18.132 -0.585 4.312 1.00 92.38 217 GLN A N 1
ATOM 1656 C CA . GLN A 1 217 ? -17.145 -0.424 5.362 1.00 92.38 217 GLN A CA 1
ATOM 1657 C C . GLN A 1 217 ? -16.116 0.627 4.969 1.00 92.38 217 GLN A C 1
ATOM 1659 O O . GLN A 1 217 ? -15.591 0.613 3.857 1.00 92.38 217 GLN A O 1
ATOM 1664 N N . VAL A 1 218 ? -15.802 1.507 5.915 1.00 95.50 218 VAL A N 1
ATOM 1665 C CA . VAL A 1 218 ? -14.689 2.446 5.811 1.00 95.50 218 VAL A CA 1
ATOM 1666 C C . VAL A 1 218 ? -13.610 1.997 6.791 1.00 95.50 218 VAL A C 1
ATOM 1668 O O . VAL A 1 218 ? -13.886 1.777 7.969 1.00 95.50 218 VAL A O 1
ATOM 1671 N N . ILE A 1 219 ? -12.390 1.836 6.296 1.00 96.88 219 ILE A N 1
ATOM 1672 C CA . ILE A 1 219 ? -11.197 1.543 7.083 1.00 96.88 219 ILE A CA 1
ATOM 1673 C C . ILE A 1 219 ? -10.295 2.763 6.985 1.00 96.88 219 ILE A C 1
ATOM 1675 O O . ILE A 1 219 ? -9.855 3.125 5.899 1.00 96.88 219 ILE A O 1
ATOM 1679 N N . GLU A 1 220 ? -10.024 3.396 8.116 1.00 97.50 220 GLU A N 1
ATOM 1680 C CA . GLU A 1 220 ? -9.038 4.470 8.202 1.00 97.50 220 GLU A CA 1
ATOM 1681 C C . GLU A 1 220 ? -7.749 3.879 8.758 1.00 97.50 220 GLU A C 1
ATOM 1683 O O . GLU A 1 220 ? -7.771 3.173 9.772 1.00 97.50 220 GLU A O 1
ATOM 1688 N N . LEU A 1 221 ? -6.642 4.153 8.084 1.00 96.94 221 LEU A N 1
ATOM 1689 C CA . LEU A 1 221 ? -5.310 3.758 8.505 1.00 96.94 221 LEU A CA 1
ATOM 1690 C C . LEU A 1 221 ? -4.644 4.909 9.258 1.00 96.94 221 LEU A C 1
ATOM 1692 O O . LEU A 1 221 ? -4.914 6.084 9.007 1.00 96.94 221 LEU A O 1
ATOM 1696 N N . HIS A 1 222 ? -3.777 4.548 10.194 1.00 95.38 222 HIS A N 1
ATOM 1697 C CA . HIS A 1 222 ? -2.816 5.459 10.791 1.00 95.38 222 HIS A CA 1
ATOM 1698 C C . HIS A 1 222 ? -1.444 5.109 10.222 1.00 95.38 222 HIS A C 1
ATOM 1700 O O . HIS A 1 222 ? -0.874 4.070 10.569 1.00 95.38 222 HIS A O 1
ATOM 1706 N N . CYS A 1 223 ? -0.965 5.944 9.306 1.00 92.88 223 CYS A N 1
ATOM 1707 C CA . CYS A 1 223 ? 0.307 5.779 8.617 1.00 92.88 223 CYS A CA 1
ATOM 1708 C C . CYS A 1 223 ? 1.277 6.885 9.047 1.00 92.88 223 CYS A C 1
ATOM 1710 O O . CYS A 1 223 ? 0.859 8.024 9.248 1.00 92.88 223 CYS A O 1
ATOM 1712 N N . GLN A 1 224 ? 2.559 6.544 9.148 1.00 91.88 224 GLN A N 1
ATOM 1713 C CA . GLN A 1 224 ? 3.667 7.496 9.248 1.00 91.88 224 GLN A CA 1
ATOM 1714 C C . GLN A 1 224 ? 4.631 7.204 8.089 1.00 91.88 224 GLN A C 1
ATOM 1716 O O . GLN A 1 224 ? 4.974 6.032 7.908 1.00 91.88 224 GLN A O 1
ATOM 1721 N N . PRO A 1 225 ? 5.026 8.189 7.264 1.00 90.50 225 PRO A N 1
ATOM 1722 C CA . PRO A 1 225 ? 5.865 7.962 6.084 1.00 90.50 225 PRO A CA 1
ATOM 1723 C C . PRO A 1 225 ? 7.168 7.214 6.383 1.00 90.50 225 PRO A C 1
ATOM 1725 O O . PRO A 1 225 ? 7.572 6.367 5.592 1.00 90.50 225 PRO A O 1
ATOM 1728 N N . GLU A 1 226 ? 7.762 7.457 7.550 1.00 91.75 226 GLU A N 1
ATOM 1729 C CA . GLU A 1 226 ? 9.028 6.875 8.004 1.00 91.75 226 GLU A CA 1
ATOM 1730 C C . GLU A 1 226 ? 8.900 5.398 8.393 1.00 91.75 226 GLU A C 1
ATOM 1732 O O . GLU A 1 226 ? 9.869 4.641 8.368 1.00 91.75 226 GLU A O 1
ATOM 1737 N N . ILE A 1 227 ? 7.696 4.977 8.790 1.00 92.38 227 ILE A N 1
ATOM 1738 C CA . ILE A 1 227 ? 7.467 3.694 9.467 1.00 92.38 227 ILE A CA 1
ATOM 1739 C C . ILE A 1 227 ? 6.567 2.767 8.645 1.00 92.38 227 ILE A C 1
ATOM 1741 O O . ILE A 1 227 ? 6.750 1.550 8.681 1.00 92.38 227 ILE A O 1
ATOM 1745 N N . GLY A 1 228 ? 5.621 3.330 7.894 1.00 93.94 228 GLY A N 1
ATOM 1746 C CA . GLY A 1 228 ? 4.550 2.614 7.211 1.00 93.94 228 GLY A CA 1
ATOM 1747 C C . GLY A 1 228 ? 3.225 2.669 7.972 1.00 93.94 228 GLY A C 1
ATOM 1748 O O . GLY A 1 228 ? 2.895 3.655 8.642 1.00 93.94 228 GLY A O 1
ATOM 1749 N N . THR A 1 229 ? 2.416 1.622 7.835 1.00 95.88 229 THR A N 1
ATOM 1750 C CA . THR A 1 229 ? 1.100 1.542 8.480 1.00 95.88 229 THR A CA 1
ATOM 1751 C C . THR A 1 229 ? 1.224 0.989 9.894 1.00 95.88 229 THR A C 1
ATOM 1753 O O . THR A 1 229 ? 1.647 -0.144 10.113 1.00 95.88 229 THR A O 1
ATOM 1756 N N . ILE A 1 230 ? 0.788 1.773 10.875 1.00 96.00 230 ILE A N 1
ATOM 1757 C CA . ILE A 1 230 ? 0.879 1.420 12.295 1.00 96.00 230 ILE A CA 1
ATOM 1758 C C . ILE A 1 230 ? -0.398 0.722 12.766 1.00 96.00 230 ILE A C 1
ATOM 1760 O O . ILE A 1 230 ? -0.365 -0.276 13.491 1.00 96.00 230 ILE A O 1
ATOM 1764 N N . ALA A 1 231 ? -1.550 1.256 12.368 1.00 96.94 231 ALA A N 1
ATOM 1765 C CA . ALA A 1 231 ? -2.834 0.844 12.911 1.00 96.94 231 ALA A CA 1
ATOM 1766 C C . ALA A 1 231 ? -3.983 1.089 11.940 1.00 96.94 231 ALA A C 1
ATOM 1768 O O . ALA A 1 231 ? -3.843 1.795 10.941 1.00 96.94 231 ALA A O 1
ATOM 1769 N N . ALA A 1 232 ? -5.144 0.537 12.274 1.00 97.69 232 ALA A N 1
ATOM 1770 C CA . ALA A 1 232 ? -6.374 0.760 11.534 1.00 97.69 232 ALA A CA 1
ATOM 1771 C C . ALA A 1 232 ? -7.577 0.897 12.471 1.00 97.69 232 ALA A C 1
ATOM 1773 O O . ALA A 1 232 ? -7.581 0.385 13.590 1.00 97.69 232 ALA A O 1
ATOM 1774 N N . ARG A 1 233 ? -8.637 1.548 11.994 1.00 96.69 233 ARG A N 1
ATOM 1775 C CA . ARG A 1 233 ? -9.962 1.522 12.625 1.00 96.69 233 ARG A CA 1
ATOM 1776 C C . ARG A 1 233 ? -11.047 1.330 11.575 1.00 96.69 233 ARG A C 1
ATOM 1778 O O . ARG A 1 233 ? -10.912 1.765 10.436 1.00 96.69 233 ARG A O 1
ATOM 1785 N N . ARG A 1 234 ? -12.144 0.681 11.971 1.00 94.19 234 ARG A N 1
ATOM 1786 C CA . ARG A 1 234 ? -13.312 0.401 11.105 1.00 94.19 234 ARG A CA 1
ATOM 1787 C C . ARG A 1 234 ? -14.496 1.342 11.354 1.00 94.19 234 ARG A C 1
ATOM 1789 O O . ARG A 1 234 ? -15.544 1.207 10.734 1.00 94.19 234 ARG A O 1
ATOM 1796 N N . SER A 1 235 ? -14.353 2.246 12.318 1.00 92.25 235 SER A N 1
ATOM 1797 C CA . SER A 1 235 ? -15.353 3.243 12.681 1.00 92.25 235 SER A CA 1
ATOM 1798 C C . SER A 1 235 ? -14.645 4.512 13.117 1.00 92.25 235 SER A C 1
ATOM 1800 O O . SER A 1 235 ? -13.700 4.448 13.901 1.00 92.25 235 SER A O 1
ATOM 1802 N N . GLN A 1 236 ? -15.148 5.660 12.669 1.00 90.56 236 GLN A N 1
ATOM 1803 C CA . GLN A 1 236 ? -14.574 6.966 12.990 1.00 90.56 236 GLN A CA 1
ATOM 1804 C C . GLN A 1 236 ? -14.561 7.274 14.501 1.00 90.56 236 GLN A C 1
ATOM 1806 O O . GLN A 1 236 ? -13.759 8.082 14.961 1.00 90.56 236 GLN A O 1
ATOM 1811 N N . GLN A 1 237 ? -15.445 6.635 15.277 1.00 89.62 237 GLN A N 1
ATOM 1812 C CA . GLN A 1 237 ? -15.530 6.794 16.735 1.00 89.62 237 GLN A CA 1
ATOM 1813 C C . GLN A 1 237 ? -14.693 5.769 17.511 1.00 89.62 237 GLN A C 1
ATOM 1815 O O . GLN A 1 237 ? -14.522 5.917 18.719 1.00 89.62 237 GLN A O 1
ATOM 1820 N N . ALA A 1 238 ? -14.202 4.720 16.848 1.00 93.69 238 ALA A N 1
ATOM 1821 C CA . ALA A 1 238 ? -13.381 3.711 17.497 1.00 93.69 238 ALA A CA 1
ATOM 1822 C C . ALA A 1 238 ? -11.927 4.201 17.629 1.00 93.69 238 ALA A C 1
ATOM 1824 O O . ALA A 1 238 ? -11.445 4.937 16.757 1.00 93.69 238 ALA A O 1
ATOM 1825 N N . PRO A 1 239 ? -11.208 3.786 18.686 1.00 96.31 239 PRO A N 1
ATOM 1826 C CA . PRO A 1 239 ? -9.763 3.951 18.721 1.00 96.31 239 PRO A CA 1
ATOM 1827 C C . PRO A 1 239 ? -9.107 3.156 17.586 1.00 96.31 239 PRO A C 1
ATOM 1829 O O . PRO A 1 239 ? -9.662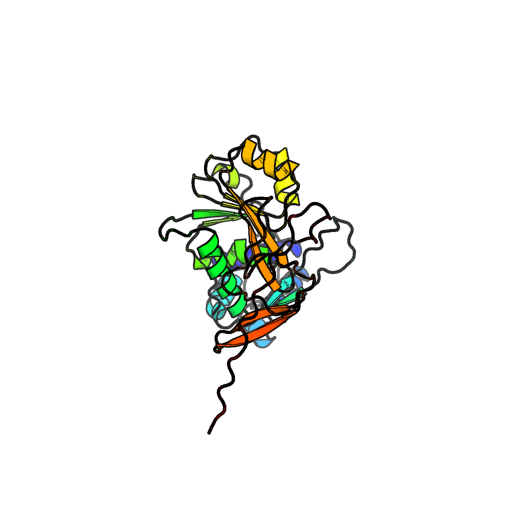 2.174 17.088 1.00 96.31 239 PRO A O 1
ATOM 1832 N N . PHE A 1 240 ? -7.913 3.585 17.190 1.00 97.50 240 PHE A N 1
ATOM 1833 C CA . PHE A 1 240 ? -7.060 2.825 16.288 1.00 97.50 240 PHE A CA 1
ATOM 1834 C C . PHE A 1 240 ? -6.557 1.570 16.987 1.00 97.50 240 PHE A C 1
ATOM 1836 O O . PHE A 1 240 ? -6.145 1.634 18.142 1.00 97.50 240 PHE A O 1
ATOM 1843 N N . GLU A 1 241 ? -6.586 0.446 16.281 1.00 97.62 241 GLU A N 1
ATOM 1844 C CA . GLU A 1 241 ? -6.043 -0.835 16.719 1.00 97.62 241 GLU A CA 1
ATOM 1845 C C . GLU A 1 241 ? -4.723 -1.105 15.988 1.00 97.62 241 GLU A C 1
ATOM 1847 O O . GLU A 1 241 ? -4.672 -1.061 14.754 1.00 97.62 241 GLU A O 1
ATOM 1852 N N . LEU A 1 242 ? -3.655 -1.378 16.743 1.00 97.69 242 LEU A N 1
ATOM 1853 C CA . LEU A 1 242 ? -2.338 -1.696 16.186 1.00 97.69 242 LEU A CA 1
ATOM 1854 C C . LEU A 1 242 ? -2.383 -2.907 15.250 1.00 97.69 242 LEU A C 1
ATOM 1856 O O . LEU A 1 242 ? -2.907 -3.965 15.623 1.00 97.69 242 LEU A O 1
ATOM 1860 N N . LEU A 1 243 ? -1.695 -2.808 14.109 1.00 96.31 243 LEU A N 1
ATOM 1861 C CA . LEU A 1 243 ? -1.458 -3.963 13.247 1.00 96.31 243 LEU A CA 1
ATOM 1862 C C . LEU A 1 243 ? -0.663 -5.058 13.990 1.00 96.31 243 LEU A C 1
ATOM 1864 O O . LEU A 1 243 ? 0.166 -4.735 14.844 1.00 96.31 243 LEU A O 1
ATOM 1868 N N . PRO A 1 244 ? -0.884 -6.353 13.685 1.00 93.69 244 PRO A N 1
ATOM 1869 C CA . PRO A 1 244 ? -0.347 -7.476 14.464 1.00 93.69 244 PRO A CA 1
ATOM 1870 C C . PRO A 1 244 ? 1.168 -7.490 14.694 1.00 93.69 244 PRO A C 1
ATOM 1872 O O . PRO A 1 244 ? 1.612 -8.019 15.707 1.00 93.69 244 PRO A O 1
ATOM 1875 N N . HIS A 1 245 ? 1.958 -6.920 13.783 1.00 92.69 245 HIS A N 1
ATOM 1876 C CA . HIS A 1 245 ? 3.418 -6.893 13.901 1.00 92.69 245 HIS A CA 1
ATOM 1877 C C . HIS A 1 245 ? 3.934 -5.804 14.862 1.00 92.69 245 HIS A C 1
ATOM 1879 O O . HIS A 1 245 ? 5.074 -5.894 15.322 1.00 92.69 245 HIS A O 1
ATOM 1885 N N . TRP A 1 246 ? 3.098 -4.820 15.213 1.00 95.62 246 TRP A N 1
ATOM 1886 C CA . TRP A 1 246 ? 3.411 -3.789 16.201 1.00 95.62 246 TRP A CA 1
ATOM 1887 C C . TRP A 1 246 ? 2.997 -4.199 17.611 1.00 95.62 246 TRP A C 1
ATOM 1889 O O . TRP A 1 246 ? 1.928 -4.785 17.832 1.00 95.62 246 TRP A O 1
ATOM 1899 N N . HIS A 1 247 ? 3.821 -3.811 18.578 1.00 95.19 247 HIS A N 1
ATOM 1900 C CA . HIS A 1 247 ? 3.594 -3.999 20.002 1.00 95.19 247 HIS A CA 1
ATOM 1901 C C . HIS A 1 247 ? 3.776 -2.664 20.738 1.00 95.19 247 HIS A C 1
ATOM 1903 O O . HIS A 1 247 ? 4.690 -1.905 20.412 1.00 95.19 247 HIS A O 1
ATOM 1909 N N . PRO A 1 248 ? 2.912 -2.350 21.717 1.00 95.31 248 PRO A N 1
ATOM 1910 C CA . PRO A 1 248 ? 3.061 -1.145 22.528 1.00 95.31 248 PRO A CA 1
ATOM 1911 C C . PRO A 1 248 ? 4.333 -1.216 23.385 1.00 95.31 248 PRO A C 1
ATOM 1913 O O . PRO A 1 248 ? 4.739 -2.300 23.810 1.00 95.31 248 PRO A O 1
ATOM 1916 N N . THR A 1 249 ? 4.892 -0.058 23.723 1.00 93.75 249 THR A N 1
ATOM 1917 C CA . THR A 1 249 ? 5.880 0.073 24.804 1.00 93.75 249 THR A CA 1
ATOM 1918 C C . THR A 1 249 ? 5.252 0.733 26.036 1.00 93.75 249 THR A C 1
ATOM 1920 O O . THR A 1 249 ? 4.041 0.993 26.092 1.00 93.75 249 THR A O 1
ATOM 1923 N N . GLU A 1 250 ? 6.068 0.977 27.062 1.00 89.25 250 GLU A N 1
ATOM 1924 C CA . GLU A 1 250 ? 5.701 1.866 28.168 1.00 89.25 250 GLU A CA 1
ATOM 1925 C C . GLU A 1 250 ? 5.691 3.347 27.750 1.00 89.25 250 GLU A C 1
ATOM 1927 O O . GLU A 1 250 ? 5.038 4.149 28.414 1.00 89.25 250 GLU A O 1
ATOM 1932 N N . SER A 1 251 ? 6.369 3.694 26.649 1.00 91.56 251 SER A N 1
ATOM 1933 C CA . SER A 1 251 ? 6.416 5.039 26.077 1.00 91.56 251 SER A CA 1
ATOM 1934 C C . SER A 1 251 ? 5.276 5.269 25.079 1.00 91.56 251 SER A C 1
ATOM 1936 O O . SER A 1 251 ? 4.873 4.370 24.336 1.00 91.56 251 SER A O 1
ATOM 1938 N N . ASP A 1 252 ? 4.776 6.501 25.031 1.00 91.44 252 ASP A N 1
ATOM 1939 C CA . ASP A 1 252 ? 3.820 6.947 24.010 1.00 91.44 252 ASP A CA 1
ATOM 1940 C C . ASP A 1 252 ? 4.533 7.256 22.675 1.00 91.44 252 ASP A C 1
ATOM 1942 O O . ASP A 1 252 ? 3.888 7.293 21.630 1.00 91.44 252 ASP A O 1
ATOM 1946 N N . ASP A 1 253 ? 5.860 7.414 22.699 1.00 94.25 253 ASP A N 1
ATOM 1947 C CA . ASP A 1 253 ? 6.692 7.807 21.553 1.00 94.25 253 ASP A CA 1
ATOM 1948 C C . ASP A 1 253 ? 7.354 6.622 20.833 1.00 94.25 253 ASP A C 1
ATOM 1950 O O . ASP A 1 253 ? 8.078 6.827 19.859 1.00 94.25 253 ASP A O 1
ATOM 1954 N N . CYS A 1 254 ? 7.153 5.390 21.312 1.00 95.25 254 CYS A N 1
ATOM 1955 C CA . CYS A 1 254 ? 7.848 4.213 20.793 1.00 95.25 254 CYS A CA 1
ATOM 1956 C C . CYS A 1 254 ? 6.927 2.999 20.635 1.00 95.25 254 CYS A C 1
ATOM 1958 O O . CYS A 1 254 ? 6.076 2.711 21.486 1.00 95.25 254 CYS A O 1
ATOM 1960 N N . LEU A 1 255 ? 7.172 2.217 19.585 1.00 96.56 255 LEU A N 1
ATOM 1961 C CA . LEU A 1 255 ? 6.594 0.889 19.379 1.00 96.56 255 LEU A CA 1
ATOM 1962 C C . LEU A 1 255 ? 7.693 -0.163 19.254 1.00 96.56 255 LEU A C 1
ATOM 1964 O O . LEU A 1 255 ? 8.811 0.141 18.857 1.00 96.56 255 LEU A O 1
ATOM 1968 N N . LEU A 1 256 ? 7.355 -1.416 19.545 1.00 95.38 256 LEU A N 1
ATOM 1969 C CA . LEU A 1 256 ? 8.216 -2.563 19.272 1.00 95.38 256 LEU A CA 1
ATOM 1970 C C . LEU A 1 256 ? 7.733 -3.304 18.030 1.00 95.38 256 LEU A C 1
ATOM 1972 O O . LEU A 1 256 ? 6.538 -3.579 17.874 1.00 95.38 256 LEU A O 1
ATOM 1976 N N . ARG A 1 257 ? 8.682 -3.699 17.187 1.00 93.00 257 ARG A N 1
ATOM 1977 C CA . ARG A 1 257 ? 8.473 -4.604 16.056 1.00 93.00 257 ARG A CA 1
ATOM 1978 C C . ARG A 1 257 ? 9.356 -5.826 16.229 1.00 93.00 257 ARG A C 1
ATOM 1980 O O . ARG A 1 257 ? 10.544 -5.702 16.499 1.00 93.00 257 ARG A O 1
ATOM 1987 N N . MET A 1 258 ? 8.791 -7.014 16.049 1.00 85.00 258 MET A N 1
ATOM 1988 C CA . MET A 1 258 ? 9.599 -8.233 16.033 1.00 85.00 258 MET A CA 1
ATOM 1989 C C . MET A 1 258 ? 10.302 -8.344 14.683 1.00 85.00 258 MET A C 1
ATOM 1991 O O . MET A 1 258 ? 9.639 -8.373 13.647 1.00 85.00 258 MET A O 1
ATOM 1995 N N . THR A 1 259 ? 11.630 -8.409 14.689 1.00 80.44 259 THR A N 1
ATOM 1996 C CA . THR A 1 259 ? 12.397 -8.697 13.472 1.00 80.44 259 THR A CA 1
ATOM 1997 C C . THR A 1 259 ? 12.337 -10.193 13.148 1.00 80.44 259 THR A C 1
ATOM 1999 O O . THR A 1 259 ? 12.063 -11.022 14.019 1.00 80.44 259 THR A O 1
ATOM 2002 N N . HIS A 1 260 ? 12.640 -10.579 11.905 1.00 71.25 260 HIS A N 1
ATOM 2003 C CA . HIS A 1 260 ? 12.738 -11.998 11.529 1.00 71.25 260 HIS A CA 1
ATOM 2004 C C . HIS A 1 260 ? 13.835 -12.757 12.303 1.00 71.25 260 HIS A C 1
ATOM 2006 O O . HIS A 1 260 ? 13.762 -13.978 12.424 1.00 71.25 260 HIS A O 1
ATOM 2012 N N . GLY A 1 261 ? 14.818 -12.044 12.868 1.00 72.12 261 GLY A N 1
ATOM 2013 C CA . GLY A 1 261 ? 15.830 -12.606 13.766 1.00 72.12 261 GLY A CA 1
ATOM 2014 C C . GLY A 1 261 ? 15.313 -12.940 15.169 1.00 72.12 261 GLY A C 1
ATOM 2015 O O . GLY A 1 261 ? 16.056 -13.509 15.960 1.00 72.12 261 GLY A O 1
ATOM 2016 N N . GLY A 1 262 ? 14.057 -12.601 15.483 1.00 78.25 262 GLY A N 1
ATOM 2017 C CA . GLY A 1 262 ? 13.435 -12.830 16.787 1.00 78.25 262 GLY A CA 1
ATOM 2018 C C . GLY A 1 262 ? 13.747 -11.758 17.832 1.00 78.25 262 GLY A C 1
ATOM 2019 O O . GLY A 1 262 ? 13.120 -11.755 18.887 1.00 78.25 262 GLY A O 1
ATOM 2020 N N . GLU A 1 263 ? 14.652 -10.827 17.534 1.00 84.69 263 GLU A N 1
ATOM 2021 C CA . GLU A 1 263 ? 14.956 -9.700 18.413 1.00 84.69 263 GLU A CA 1
ATOM 2022 C C . GLU A 1 263 ? 13.936 -8.568 18.196 1.00 84.69 263 GLU A C 1
ATOM 2024 O O . GLU A 1 263 ? 13.659 -8.205 17.041 1.00 84.69 263 GLU A O 1
ATOM 2029 N N . PRO A 1 264 ? 13.346 -8.015 19.270 1.00 90.00 264 PRO A N 1
ATOM 2030 C CA . PRO A 1 264 ? 12.486 -6.848 19.174 1.00 90.00 264 PRO A CA 1
ATOM 2031 C C . PRO A 1 264 ? 13.314 -5.602 18.840 1.00 90.00 264 PRO A C 1
ATOM 2033 O O . PRO A 1 264 ? 14.329 -5.316 19.470 1.00 90.00 264 PRO A O 1
ATOM 2036 N N . GLU A 1 265 ? 12.843 -4.838 17.866 1.00 93.12 265 GLU A N 1
ATOM 2037 C CA . GLU A 1 265 ? 13.379 -3.537 17.485 1.00 93.12 265 GLU A CA 1
ATOM 2038 C C . GLU A 1 265 ? 12.441 -2.442 18.003 1.00 93.12 265 GLU A C 1
ATOM 2040 O O . GLU A 1 265 ? 11.234 -2.479 17.746 1.00 93.12 265 GLU A O 1
ATOM 2045 N N . GLU A 1 266 ? 12.988 -1.478 18.743 1.00 95.25 266 GLU A N 1
ATOM 2046 C CA . GLU A 1 266 ? 12.246 -0.301 19.192 1.00 95.25 266 GLU A CA 1
ATOM 2047 C C . GLU A 1 266 ? 12.282 0.781 18.110 1.00 95.25 266 GLU A C 1
ATOM 2049 O O . GLU A 1 266 ? 13.347 1.238 17.697 1.00 95.25 266 GLU A O 1
ATOM 2054 N N . ILE A 1 267 ? 11.102 1.194 17.660 1.00 95.31 267 ILE A N 1
ATOM 2055 C CA . ILE A 1 267 ? 10.909 2.201 16.625 1.00 95.31 267 ILE A CA 1
ATOM 2056 C C . ILE A 1 267 ? 10.329 3.453 17.268 1.00 95.31 267 ILE A C 1
ATOM 2058 O O . ILE A 1 267 ? 9.244 3.422 17.856 1.00 95.31 267 ILE A O 1
ATOM 2062 N N . LYS A 1 268 ? 11.053 4.563 17.121 1.00 95.50 268 LYS A N 1
ATOM 2063 C CA . LYS A 1 268 ? 10.609 5.886 17.551 1.00 95.50 268 LYS A CA 1
ATOM 2064 C C . LYS A 1 268 ? 9.589 6.450 16.563 1.00 95.50 268 LYS A C 1
ATOM 2066 O O . LYS A 1 268 ? 9.815 6.416 15.358 1.00 95.50 268 LYS A O 1
ATOM 2071 N N . LEU A 1 269 ? 8.503 6.997 17.089 1.00 93.69 269 LEU A N 1
ATOM 2072 C CA . LEU A 1 269 ? 7.429 7.618 16.323 1.00 93.69 269 LEU A CA 1
ATOM 2073 C C . LEU A 1 269 ? 7.708 9.104 16.079 1.00 93.69 269 LEU A C 1
ATOM 2075 O O . LEU A 1 269 ? 8.314 9.779 16.916 1.00 93.69 269 LEU A O 1
ATOM 2079 N N . SER A 1 270 ? 7.216 9.630 14.955 1.00 90.25 270 SER A N 1
ATOM 2080 C CA . SER A 1 270 ? 7.237 11.074 14.681 1.00 90.25 270 SER A CA 1
ATOM 2081 C C . SER A 1 270 ? 6.167 11.830 15.478 1.00 90.25 270 SER A C 1
ATOM 2083 O O . SER A 1 270 ? 6.320 13.018 15.762 1.00 90.25 270 SER A O 1
ATOM 2085 N N . GLN A 1 271 ? 5.106 11.130 15.895 1.00 89.94 271 GLN A N 1
ATOM 2086 C CA . GLN A 1 271 ? 4.040 11.649 16.751 1.00 89.94 271 GLN A CA 1
ATOM 2087 C C . GLN A 1 271 ? 3.682 10.650 17.863 1.00 89.94 271 GLN A C 1
ATOM 2089 O O . GLN A 1 271 ? 3.578 9.451 17.577 1.00 89.94 271 GLN A O 1
ATOM 2094 N N . PRO A 1 272 ? 3.447 11.121 19.104 1.00 91.31 272 PRO A N 1
ATOM 2095 C CA . PRO A 1 272 ? 3.060 10.262 20.219 1.00 91.31 272 PRO A CA 1
ATOM 2096 C C . PRO A 1 272 ? 1.684 9.626 20.006 1.00 91.31 272 PRO A C 1
ATOM 2098 O O . PRO A 1 272 ? 0.769 10.242 19.454 1.00 91.31 272 PRO A O 1
ATOM 2101 N N . LEU A 1 273 ? 1.500 8.415 20.532 1.00 94.06 273 LEU A N 1
ATOM 2102 C CA . LEU A 1 273 ? 0.207 7.731 20.568 1.00 94.06 273 LEU A CA 1
ATOM 2103 C C . LEU A 1 273 ? -0.474 7.924 21.919 1.00 94.06 273 LEU A C 1
ATOM 2105 O O . LEU A 1 273 ? 0.131 7.746 22.971 1.00 94.06 273 LEU A O 1
ATOM 2109 N N . HIS A 1 274 ? -1.781 8.175 21.914 1.00 94.00 274 HIS A N 1
ATOM 2110 C CA . HIS A 1 274 ? -2.550 8.280 23.153 1.00 94.00 274 HIS A CA 1
ATOM 2111 C C . HIS A 1 274 ? -3.246 6.959 23.482 1.00 94.00 274 HIS A C 1
ATOM 2113 O O . HIS A 1 274 ? -4.377 6.717 23.047 1.00 94.00 274 HIS A O 1
ATOM 2119 N N . TRP A 1 275 ? -2.581 6.091 24.249 1.00 94.75 275 TRP A N 1
ATOM 2120 C CA . TRP A 1 275 ? -3.120 4.775 24.608 1.00 94.75 275 TRP A CA 1
ATOM 2121 C C . TRP A 1 275 ? -4.418 4.865 25.419 1.00 94.75 275 TRP A C 1
ATOM 2123 O O . TRP A 1 275 ? -4.496 5.527 26.455 1.00 94.75 275 TRP A O 1
ATOM 2133 N N . VAL A 1 276 ? -5.419 4.103 24.983 1.00 94.69 276 VAL A N 1
ATOM 2134 C CA . VAL A 1 276 ? -6.689 3.875 25.698 1.00 94.69 276 VAL A CA 1
ATOM 2135 C C . VAL A 1 276 ? -6.918 2.393 26.019 1.00 94.69 276 VAL A C 1
ATOM 2137 O O . VAL A 1 276 ? -7.906 2.033 26.652 1.00 94.69 276 VAL A O 1
ATOM 2140 N N . GLY A 1 277 ? -5.997 1.523 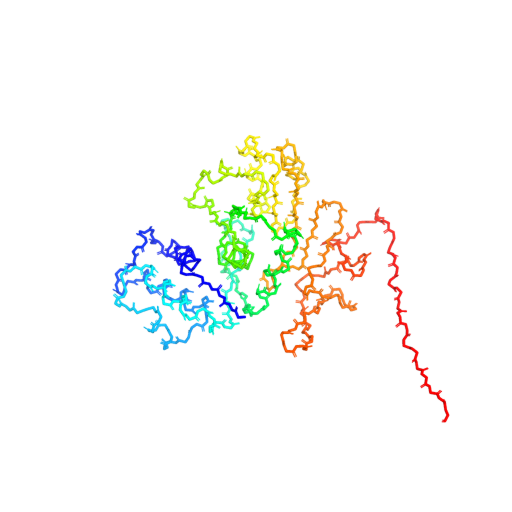25.601 1.00 92.69 277 GLY A N 1
ATOM 2141 C CA . GLY A 1 277 ? -5.999 0.095 25.899 1.00 92.69 277 GLY A CA 1
ATOM 2142 C C . GLY A 1 277 ? -4.665 -0.560 25.540 1.00 92.69 277 GLY A C 1
ATOM 2143 O O . GLY A 1 277 ? -3.715 0.116 25.156 1.00 92.69 277 GLY A O 1
ATOM 2144 N N . GLY A 1 278 ? -4.594 -1.890 25.646 1.00 93.81 278 GLY A N 1
ATOM 2145 C CA . GLY A 1 278 ? -3.355 -2.637 25.387 1.00 93.81 278 GLY A CA 1
ATOM 2146 C C . GLY A 1 278 ? -2.868 -2.577 23.935 1.00 93.81 278 GLY A C 1
ATOM 2147 O O . GLY A 1 278 ? -1.674 -2.618 23.698 1.00 93.81 278 GLY A O 1
ATOM 2148 N N . ARG A 1 279 ? -3.768 -2.455 22.955 1.00 96.06 279 ARG A N 1
ATOM 2149 C CA . ARG A 1 279 ? -3.428 -2.316 21.523 1.00 96.06 279 ARG A CA 1
ATOM 2150 C C . ARG A 1 279 ? -4.197 -1.184 20.842 1.00 96.06 279 ARG A C 1
ATOM 2152 O O . ARG A 1 279 ? -4.254 -1.133 19.619 1.00 96.06 279 ARG A O 1
ATOM 2159 N N . HIS A 1 280 ? -4.808 -0.310 21.643 1.00 96.94 280 HIS A N 1
ATOM 2160 C CA . HIS A 1 280 ? -5.750 0.701 21.180 1.00 96.94 280 HIS A CA 1
ATOM 2161 C C . HIS A 1 280 ? -5.306 2.104 21.584 1.00 96.94 280 HIS A C 1
ATOM 2163 O O . HIS A 1 280 ? -4.995 2.328 22.758 1.00 96.94 280 HIS A O 1
ATOM 2169 N N . PHE A 1 281 ? -5.342 3.049 20.647 1.00 95.81 281 PHE A N 1
ATOM 2170 C CA . PHE A 1 281 ? -4.965 4.444 20.888 1.00 95.81 281 PHE A CA 1
ATOM 2171 C C . PHE A 1 281 ? -5.838 5.442 20.113 1.00 95.81 281 PHE A C 1
ATOM 2173 O O . PHE A 1 281 ? -6.573 5.084 19.189 1.00 95.81 281 PHE A O 1
ATOM 2180 N N . LEU A 1 282 ? -5.761 6.712 20.506 1.00 92.56 282 LEU A N 1
ATOM 2181 C CA . LEU A 1 282 ? -6.340 7.845 19.785 1.00 92.56 282 LEU A CA 1
ATOM 2182 C C . LEU A 1 282 ? -5.227 8.628 19.076 1.00 92.56 282 LEU A C 1
ATOM 2184 O O . LEU A 1 282 ? -4.159 8.831 19.646 1.00 92.56 282 LEU A O 1
ATOM 2188 N N . ALA A 1 283 ? -5.492 9.086 17.849 1.00 83.88 283 ALA A N 1
ATOM 2189 C CA . ALA A 1 283 ? -4.547 9.890 17.061 1.00 83.88 283 ALA A CA 1
ATOM 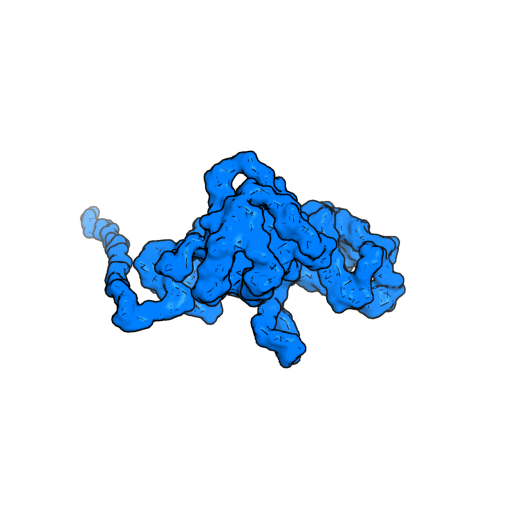2190 C C . ALA A 1 283 ? -4.404 11.340 17.564 1.00 83.88 283 ALA A C 1
ATOM 2192 O O . ALA A 1 283 ? -3.505 12.057 17.154 1.00 83.88 283 ALA A O 1
ATOM 2193 N N . ALA A 1 284 ? -5.314 11.780 18.432 1.00 83.44 284 ALA A N 1
ATOM 2194 C CA . ALA A 1 284 ? -5.278 13.072 19.099 1.00 83.44 284 ALA A CA 1
ATOM 2195 C C . ALA A 1 284 ? -5.629 12.858 20.575 1.00 83.44 284 ALA A C 1
ATOM 2197 O O . ALA A 1 284 ? -6.342 11.892 20.891 1.00 83.44 284 ALA A O 1
ATOM 2198 N N . PRO A 1 285 ? -5.158 13.726 21.483 1.00 74.50 285 PRO A N 1
ATOM 2199 C CA . PRO A 1 285 ? -5.477 13.581 22.888 1.00 74.50 285 PRO A CA 1
ATOM 2200 C C . PRO A 1 285 ? -6.998 13.650 23.071 1.00 74.50 285 PRO A C 1
ATOM 2202 O O . PRO A 1 285 ? -7.676 14.408 22.364 1.00 74.50 285 PRO A O 1
ATOM 2205 N N . PRO A 1 286 ? -7.563 12.861 24.000 1.00 65.81 286 PRO A N 1
ATOM 2206 C CA . PRO A 1 286 ? -8.960 13.014 24.355 1.00 65.81 286 PRO A CA 1
ATOM 2207 C C . PRO A 1 286 ? -9.197 14.466 24.774 1.00 65.81 286 PRO A C 1
ATOM 2209 O O . PRO A 1 286 ? -8.544 14.972 25.683 1.00 65.81 286 PRO A O 1
ATOM 2212 N N . THR A 1 287 ? -10.124 15.145 24.101 1.00 64.25 287 THR A N 1
ATOM 2213 C CA . THR A 1 287 ? -10.678 16.398 24.624 1.00 64.25 287 THR A CA 1
ATOM 2214 C C . THR A 1 287 ? -11.327 16.103 25.979 1.00 64.25 287 THR A C 1
ATOM 2216 O O . THR A 1 287 ? -11.797 14.982 26.183 1.00 64.25 287 THR A O 1
ATOM 2219 N N . ASP A 1 288 ? -11.379 17.082 26.892 1.00 49.75 288 ASP A N 1
ATOM 2220 C CA . ASP A 1 288 ? -11.831 16.951 28.301 1.00 49.75 288 ASP A CA 1
ATOM 2221 C C . ASP A 1 288 ? -13.207 16.269 28.520 1.00 49.75 288 ASP A C 1
ATOM 2223 O O . ASP A 1 288 ? -13.601 15.999 29.650 1.00 49.75 288 ASP A O 1
ATOM 2227 N N . ASN A 1 289 ? -13.934 15.935 27.450 1.00 46.19 289 ASN A N 1
ATOM 2228 C CA . ASN A 1 289 ? -15.198 15.203 27.461 1.00 46.19 289 ASN A CA 1
ATOM 2229 C C . ASN A 1 289 ? -15.082 13.686 27.167 1.00 46.19 289 ASN A C 1
ATOM 2231 O O . ASN A 1 289 ? -16.112 13.037 26.976 1.00 46.19 289 ASN A O 1
ATOM 2235 N N . ALA A 1 290 ? -13.883 13.093 27.096 1.00 43.47 290 ALA A N 1
ATOM 2236 C CA . ALA A 1 290 ? -13.732 11.646 26.891 1.00 43.47 290 ALA A CA 1
ATOM 2237 C C . ALA A 1 290 ? -13.758 10.855 28.221 1.00 43.47 290 ALA A C 1
ATOM 2239 O O . ALA A 1 290 ? -13.207 11.320 29.221 1.00 43.47 290 ALA A O 1
ATOM 2240 N N . PRO A 1 291 ? -14.353 9.645 28.262 1.00 40.56 291 PRO A N 1
ATOM 2241 C CA . PRO A 1 291 ? -14.403 8.839 29.480 1.00 40.56 291 PRO A CA 1
ATOM 2242 C C . PRO A 1 291 ? -12.996 8.434 29.951 1.00 40.56 291 PRO A C 1
ATOM 2244 O O . PRO A 1 291 ? -12.130 8.076 29.153 1.00 40.56 291 PRO A O 1
ATOM 2247 N N . ALA A 1 292 ? -12.790 8.524 31.267 1.00 41.97 292 ALA A N 1
ATOM 2248 C CA . ALA A 1 292 ? -11.503 8.421 31.951 1.00 41.97 292 ALA A CA 1
ATOM 2249 C C . ALA A 1 292 ? -10.690 7.156 31.608 1.00 41.97 292 ALA A C 1
ATOM 2251 O O . ALA A 1 292 ? -11.230 6.061 31.453 1.00 41.97 292 ALA A O 1
ATOM 2252 N N . ARG A 1 293 ? -9.359 7.328 31.562 1.00 48.91 293 ARG A N 1
ATOM 2253 C CA . ARG A 1 293 ? -8.346 6.276 31.372 1.00 48.91 293 ARG A CA 1
ATOM 2254 C C . ARG A 1 293 ? -8.605 5.084 32.308 1.00 48.91 293 ARG A C 1
ATOM 2256 O O . ARG A 1 293 ? -8.503 5.231 33.525 1.00 48.91 293 ARG A O 1
ATOM 2263 N N . LEU A 1 294 ? -8.837 3.888 31.759 1.00 42.78 294 LEU A N 1
ATOM 2264 C CA . LEU A 1 294 ? -8.610 2.650 32.508 1.00 42.78 294 LEU A CA 1
ATOM 2265 C C . LEU A 1 294 ? -7.097 2.447 32.613 1.00 42.78 294 LEU A C 1
ATOM 2267 O O . LEU A 1 294 ? -6.424 2.184 31.617 1.00 42.78 294 LEU A O 1
ATOM 2271 N N . GLY A 1 295 ? -6.559 2.630 33.819 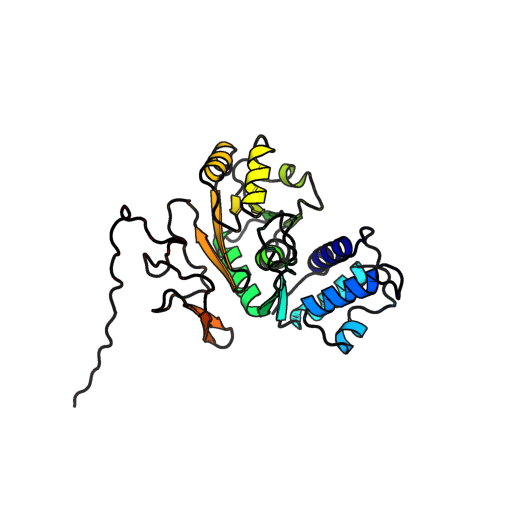1.00 36.69 295 GLY A N 1
ATOM 2272 C CA . GLY A 1 295 ? -5.147 2.409 34.106 1.00 36.69 295 GLY A CA 1
ATOM 2273 C C . GLY A 1 295 ? -4.710 1.007 33.681 1.00 36.69 295 GLY A C 1
ATOM 2274 O O . GLY A 1 295 ? -5.372 0.019 33.998 1.00 36.69 295 GLY A O 1
ATOM 2275 N N . LYS A 1 296 ? -3.587 0.924 32.957 1.00 46.56 296 LYS A N 1
ATOM 2276 C CA . LYS A 1 296 ? -2.907 -0.343 32.667 1.00 46.56 296 LYS A CA 1
ATOM 2277 C C . LYS A 1 296 ? -2.589 -1.016 34.010 1.00 46.56 296 LYS A C 1
ATOM 2279 O O . LYS A 1 296 ? -1.824 -0.474 34.806 1.00 46.56 296 LYS A O 1
ATOM 2284 N N . HIS A 1 297 ? -3.180 -2.180 34.279 1.00 36.19 297 HIS A N 1
ATOM 2285 C CA . HIS A 1 297 ? -2.747 -3.024 35.389 1.00 36.19 297 HIS A CA 1
ATOM 2286 C C . HIS A 1 297 ? -1.322 -3.505 35.099 1.00 36.19 297 HIS A C 1
ATOM 2288 O O . HIS A 1 297 ? -1.101 -4.336 34.223 1.00 36.19 297 HIS A O 1
ATOM 2294 N N . SER A 1 298 ? -0.360 -2.948 35.834 1.00 35.47 298 SER A N 1
ATOM 2295 C CA . SER A 1 298 ? 1.002 -3.464 35.935 1.00 35.47 298 SER A CA 1
ATOM 2296 C C . SER A 1 298 ? 0.943 -4.888 36.495 1.00 35.47 298 SER A C 1
ATOM 2298 O O . SER A 1 298 ? 0.534 -5.098 37.639 1.00 35.47 298 SER A O 1
ATOM 2300 N N . ALA A 1 299 ? 1.321 -5.879 35.686 1.00 33.59 299 ALA A N 1
ATOM 2301 C CA . ALA A 1 299 ? 1.644 -7.208 36.184 1.00 33.59 299 ALA A CA 1
ATOM 2302 C C . ALA A 1 299 ? 3.019 -7.120 36.859 1.00 33.59 299 ALA A C 1
ATOM 2304 O O . ALA A 1 299 ? 4.060 -7.220 36.215 1.00 33.59 299 ALA A O 1
ATOM 2305 N N . ALA A 1 300 ? 3.004 -6.846 38.162 1.00 33.25 300 ALA A N 1
ATOM 2306 C CA . ALA A 1 300 ? 4.195 -6.767 38.986 1.00 33.25 300 ALA A CA 1
ATOM 2307 C C . ALA A 1 300 ? 4.934 -8.115 39.027 1.00 33.25 300 ALA A C 1
ATOM 2309 O O . ALA A 1 300 ? 4.357 -9.154 39.352 1.00 33.25 300 ALA A O 1
ATOM 2310 N N . SER A 1 301 ? 6.238 -8.059 38.754 1.00 33.22 301 SER A N 1
ATOM 2311 C CA . SER A 1 301 ? 7.218 -9.115 38.989 1.00 33.22 301 SER A CA 1
ATOM 2312 C C . SER A 1 301 ? 7.109 -9.694 40.401 1.00 33.22 301 SER A C 1
ATOM 2314 O O . SER A 1 301 ? 7.448 -9.034 41.386 1.00 33.22 301 SER A O 1
ATOM 2316 N N . HIS A 1 302 ? 6.730 -10.967 40.517 1.00 31.41 302 HIS A N 1
ATOM 2317 C CA . HIS A 1 302 ? 7.010 -11.735 41.724 1.00 31.41 302 HIS A CA 1
ATOM 2318 C C . HIS A 1 302 ? 8.476 -12.173 41.725 1.00 31.41 302 HIS A C 1
ATOM 2320 O O . HIS A 1 302 ? 8.868 -13.153 41.098 1.00 31.41 302 HIS A O 1
ATOM 2326 N N . ARG A 1 303 ? 9.289 -11.426 42.482 1.00 34.03 303 ARG A N 1
ATOM 2327 C CA . ARG A 1 303 ? 10.505 -11.948 43.108 1.00 34.03 303 ARG A CA 1
ATOM 2328 C C . ARG A 1 303 ? 10.101 -13.074 44.060 1.00 34.03 303 ARG A C 1
ATOM 2330 O O . ARG A 1 303 ? 9.389 -12.817 45.026 1.00 34.03 303 ARG A O 1
ATOM 2337 N N . ILE A 1 304 ? 10.611 -14.279 43.834 1.00 34.09 304 ILE A N 1
ATOM 2338 C CA . ILE A 1 304 ? 10.749 -15.287 44.886 1.00 34.09 304 ILE A CA 1
ATOM 2339 C C . ILE A 1 304 ? 12.241 -15.363 45.209 1.00 34.09 304 ILE A C 1
ATOM 2341 O O . ILE A 1 304 ? 13.044 -15.809 44.396 1.00 34.09 304 ILE A O 1
ATOM 2345 N N . SER A 1 305 ? 12.594 -14.861 46.390 1.00 32.84 305 SER A N 1
ATOM 2346 C CA . SER A 1 305 ? 13.843 -15.151 47.091 1.00 32.84 305 SER A CA 1
ATOM 2347 C C . SER A 1 305 ? 13.471 -15.609 48.498 1.00 32.84 305 SER A C 1
ATOM 2349 O O . SER A 1 305 ? 12.800 -14.861 49.210 1.00 32.84 305 SER A O 1
ATOM 2351 N N . ALA A 1 306 ? 13.857 -16.843 48.825 1.00 37.47 306 ALA A N 1
ATOM 2352 C CA . ALA A 1 306 ? 14.113 -17.452 50.141 1.00 37.47 306 ALA A CA 1
ATOM 2353 C C . ALA A 1 306 ? 14.080 -18.982 49.917 1.00 37.47 306 ALA A C 1
ATOM 2355 O O . ALA A 1 306 ? 13.149 -19.466 49.278 1.00 37.47 306 ALA A O 1
ATOM 2356 N N . ALA A 1 307 ? 15.030 -19.804 50.357 1.00 43.00 307 ALA A N 1
ATOM 2357 C CA . ALA A 1 307 ? 16.092 -19.652 51.348 1.00 43.00 307 ALA A CA 1
ATOM 2358 C C . ALA A 1 307 ? 17.315 -20.500 50.954 1.00 43.00 307 ALA A C 1
ATOM 2360 O O . ALA A 1 307 ? 17.134 -21.446 50.152 1.00 43.00 307 ALA A O 1
#

Radius of gyration: 21.33 Å; chains: 1; bounding box: 52×45×78 Å

pLDDT: mean 85.5, std 15.91, range [31.41, 97.69]

Secondary structure (DSSP, 8-state):
-----HHHHHHHHHHHHHHTT--SSBPPPTT-HHHHHHHHHHHHHTT--HHHHHHHS-TT--BHHHHHHHHHHTGGG--EEEEE---SSGGG--SPPPEEEEEHHHHHHHHHHHHHHH--STT---EEEEES-TTBHHHIIIIIIHHHHHT-EEEETTT-TTGGGG--TT-EEEE-HHHHHHHHHH-S-PPTTPEEEESSPPPHHHHHHHHHTT-SEEEEEEEETTTEEEEEESSTTSPEEE-TTEEE-SSSSEEEEE-TTS-EEEEE-SS--EESSSSEEESSPPPTTSPPP--------------

Sequence (307 aa):
MLSLSSSSLLRLLRSLAEQAGSDTGMLPAVGTTARLKIRHDIQRFFDLTPEQVETLLPDSAVSLDEWGAALSAKSSSFSTLWLYELSADGAFSFELPEQHHHHAEALCDEAKALQQLLCPAATASRTLVHWLSPQTVSGFMFTMLLPEQAGWRSLSLFDHANALQTLMPGDAVVTSAEGWHQLAQRFPSLPMNVTAIATEPLAVKTYRTLLAKGVSQVIELHCQPEIGTIAARRSQQAPFELLPHWHPTESDDCLLRMTHGGEPEEIKLSQPLHWVGGRHFLAAPPTDNAPARLGKHSAASHRISAA

Foldseek 3Di:
DAAFALVLLLLLLQLQLVVLVHNPQWADQQPDPSNVSSLVVVCQFQVHDPVRSCQLVPNPGTGVSSSSRSCNVCVVVRQKGKAWDDDPPPPDDPDDTDIAIDGSQLLLLVLVLVCCVLPVDLDDQEEEEEADNCRFLVNVSRQTRNCVVNVHHYHYCVVCVCVQVVHDASYEYEDALVVLVVCLVPPQAGDANYEYEHAADHDPVSVVSNVVRRHPWYKYFDADRRRGTAFIDGDNPFFTFGRPQWFDDPFQQWIWGQDPVRDIDIDGHPDGFADQDRGGTHPDPDDPPDDDRPDDPPPDDDDDDDD

Organism: NCBI:txid1449798